Protein 6BHF (pdb70)

Structure (mmCIF, N/CA/C/O backbone):
data_6BHF
#
_entry.id   6BHF
#
_cell.length_a   90.951
_cell.length_b   90.951
_cell.length_c   67.048
_cell.angle_alpha   90.00
_cell.angle_beta   90.00
_cell.angle_gamma   120.00
#
_symmetry.space_group_name_H-M   'P 32 2 1'
#
loop_
_entity.id
_entity.type
_entity.pdbx_description
1 polymer 'Putative peptidyl-prolyl cis-trans isomerase HP_0175'
2 water water
#
loop_
_atom_site.group_PDB
_atom_site.id
_atom_site.type_symbol
_atom_site.label_atom_id
_atom_site.label_alt_id
_atom_site.label_comp_id
_atom_site.label_asym_id
_atom_site.label_entity_id
_atom_site.label_seq_id
_atom_site.pdbx_PDB_ins_code
_atom_site.Cartn_x
_atom_site.Cartn_y
_atom_site.Cartn_z
_atom_site.occupancy
_atom_site.B_iso_or_equiv
_atom_site.auth_seq_id
_atom_site.auth_comp_id
_atom_site.auth_asym_id
_atom_site.auth_atom_id
_atom_site.pdbx_PDB_model_num
ATOM 1 N N . GLY A 1 43 ? -26.110 79.010 37.316 1.00 82.27 43 GLY A N 1
ATOM 2 C CA . GLY A 1 43 ? -25.153 79.549 36.326 1.00 78.43 43 GLY A CA 1
ATOM 3 C C . GLY A 1 43 ? -25.826 80.580 35.444 1.00 78.44 43 GLY A C 1
ATOM 4 O O . GLY A 1 43 ? -25.577 80.586 34.222 1.00 81.59 43 GLY A O 1
ATOM 5 N N . VAL A 1 44 ? -26.715 81.416 36.017 1.00 74.67 44 VAL A N 1
ATOM 6 C CA . VAL A 1 44 ? -27.155 82.661 35.346 1.00 70.40 44 VAL A CA 1
ATOM 7 C C . VAL A 1 44 ? -26.036 83.635 35.647 1.00 65.57 44 VAL A C 1
ATOM 8 O O . VAL A 1 44 ? -25.811 84.027 36.805 1.00 60.04 44 VAL A O 1
ATOM 12 N N . LEU A 1 45 ? -25.307 83.968 34.595 1.00 62.92 45 LEU A N 1
ATOM 13 C CA . LEU A 1 45 ? -24.108 84.778 34.751 1.00 64.27 45 LEU A CA 1
ATOM 14 C C . LEU A 1 45 ? -24.450 86.279 34.795 1.00 62.46 45 LEU A C 1
ATOM 15 O O . LEU A 1 45 ? -23.791 87.013 35.509 1.00 61.58 45 LEU A O 1
ATOM 20 N N . ALA A 1 46 ? -25.507 86.662 34.053 1.00 60.00 46 ALA A N 1
ATOM 21 C CA . ALA A 1 46 ? -25.987 88.016 33.906 1.00 57.67 46 ALA A CA 1
ATOM 22 C C . ALA A 1 46 ? -27.361 87.985 33.258 1.00 55.39 46 ALA A C 1
ATOM 23 O O . ALA A 1 46 ? -27.776 86.962 32.747 1.00 58.21 46 ALA A O 1
ATOM 25 N N . THR A 1 47 ? -28.088 89.076 33.311 1.00 53.61 47 THR A N 1
ATOM 26 C CA . THR A 1 47 ? -29.259 89.239 32.489 1.00 55.94 47 THR A CA 1
ATOM 27 C C . THR A 1 47 ? -29.088 90.496 31.648 1.00 54.97 47 THR A C 1
ATOM 28 O O . THR A 1 47 ? -28.477 91.472 32.071 1.00 51.55 47 THR A O 1
ATOM 32 N N . VAL A 1 48 ? -29.689 90.483 30.479 1.00 55.85 48 VAL A N 1
ATOM 33 C CA . VAL A 1 48 ? -29.800 91.677 29.649 1.00 58.14 48 VAL A CA 1
ATOM 34 C C . VAL A 1 48 ? -31.288 91.919 29.474 1.00 59.54 48 VAL A C 1
ATOM 35 O O . VAL A 1 48 ? -31.943 91.066 28.937 1.00 61.18 48 VAL A O 1
ATOM 39 N N . ASP A 1 49 ? -31.843 93.034 29.961 1.00 60.95 49 ASP A N 1
ATOM 40 C CA . ASP A 1 49 ? -33.286 93.197 29.913 1.00 67.11 49 ASP A CA 1
ATOM 41 C C . ASP A 1 49 ? -34.043 91.930 30.400 1.00 69.44 49 ASP A C 1
ATOM 42 O O . ASP A 1 49 ? -34.997 91.480 29.790 1.00 74.15 49 ASP A O 1
ATOM 47 N N . GLY A 1 50 ? -33.564 91.333 31.479 1.00 70.44 50 GLY A N 1
ATOM 48 C CA . GLY A 1 50 ? -34.207 90.170 32.065 1.00 68.75 50 GLY A CA 1
ATOM 49 C C . GLY A 1 50 ? -33.746 88.869 31.469 1.00 67.89 50 GLY A C 1
ATOM 50 O O . GLY A 1 50 ? -33.813 87.834 32.121 1.00 69.54 50 GLY A O 1
ATOM 51 N N . ARG A 1 51 ? -33.242 88.906 30.255 1.00 65.10 51 ARG A N 1
ATOM 52 C CA . ARG A 1 51 ? -32.974 87.697 29.560 1.00 67.61 51 ARG A CA 1
ATOM 53 C C . ARG A 1 51 ? -31.663 87.145 30.019 1.00 67.27 51 ARG A C 1
ATOM 54 O O . ARG A 1 51 ? -30.667 87.844 29.957 1.00 64.07 51 ARG A O 1
ATOM 62 N N . PRO A 1 52 ? -31.649 85.873 30.458 1.00 69.34 52 PRO A N 1
ATOM 63 C CA . PRO A 1 52 ? -30.415 85.352 31.067 1.00 67.40 52 PRO A CA 1
ATOM 64 C C . PRO A 1 52 ? -29.341 85.158 30.095 1.00 67.00 52 PRO A C 1
ATOM 65 O O . PRO A 1 52 ? -29.607 84.739 28.995 1.00 75.10 52 PRO A O 1
ATOM 69 N N . ILE A 1 53 ? -28.135 85.476 30.508 1.00 64.86 53 ILE A N 1
ATOM 70 C CA . ILE A 1 53 ? -26.942 84.982 29.913 1.00 64.79 53 ILE A CA 1
ATOM 71 C C . ILE A 1 53 ? -26.495 83.849 30.805 1.00 67.24 53 ILE A C 1
ATOM 72 O O . ILE A 1 53 ? -26.393 83.981 32.051 1.00 70.44 53 ILE A O 1
ATOM 77 N N . THR A 1 54 ? -26.128 82.764 30.151 1.00 69.51 54 THR A N 1
ATOM 78 C CA . THR A 1 54 ? -25.790 81.534 30.812 1.00 69.87 54 THR A CA 1
ATOM 79 C C . THR A 1 54 ? -24.581 80.897 30.156 1.00 68.74 54 THR A C 1
ATOM 80 O O . THR A 1 54 ? -24.141 81.393 29.103 1.00 71.98 54 THR A O 1
ATOM 84 N N . LYS A 1 55 ? -23.994 79.865 30.758 1.00 70.42 55 LYS A N 1
ATOM 85 C CA . LYS A 1 55 ? -22.795 79.230 30.172 1.00 75.22 55 LYS A CA 1
ATOM 86 C C . LYS A 1 55 ? -23.121 78.608 28.784 1.00 77.09 55 LYS A C 1
ATOM 87 O O . LYS A 1 55 ? -22.275 78.574 27.904 1.00 82.58 55 LYS A O 1
ATOM 89 N N . SER A 1 56 ? -24.370 78.244 28.542 1.00 78.54 56 SER A N 1
ATOM 90 C CA . SER A 1 56 ? -24.801 77.811 27.217 1.00 80.35 56 SER A CA 1
ATOM 91 C C . SER A 1 56 ? -24.564 78.831 26.105 1.00 84.21 56 SER A C 1
ATOM 92 O O . SER A 1 56 ? -24.377 78.439 24.978 1.00 94.05 56 SER A O 1
ATOM 95 N N . ASP A 1 57 ? -24.515 80.123 26.417 1.00 88.14 57 ASP A N 1
ATOM 96 C CA . ASP A 1 57 ? -24.086 81.172 25.458 1.00 82.75 57 ASP A CA 1
ATOM 97 C C . ASP A 1 57 ? -22.619 81.034 24.903 1.00 81.17 57 ASP A C 1
ATOM 98 O O . ASP A 1 57 ? -22.231 81.847 24.044 1.00 75.70 57 ASP A O 1
ATOM 103 N 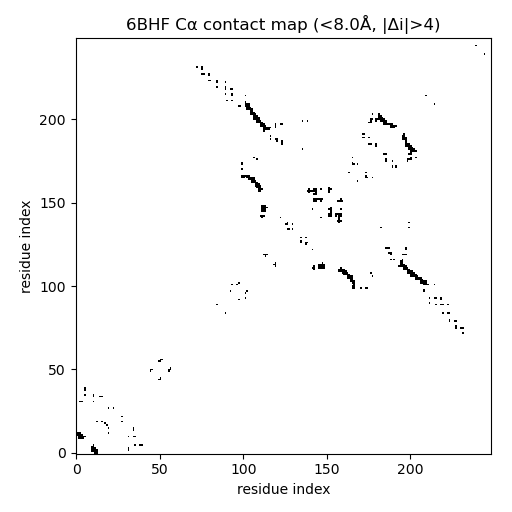N . PHE A 1 58 ? -21.812 80.060 25.363 1.00 78.97 58 PHE A N 1
ATOM 104 C CA . PHE A 1 58 ? -20.402 79.924 24.893 1.00 84.32 58 PHE A CA 1
ATOM 105 C C . PHE A 1 58 ? -20.149 78.728 23.931 1.00 84.11 58 PHE A C 1
ATOM 106 O O . PHE A 1 58 ? -21.051 77.913 23.823 1.00 82.29 58 PHE A O 1
ATOM 114 N N . ASP A 1 59 ? -18.947 78.647 23.280 1.00 88.87 59 ASP A N 1
ATOM 115 C CA . ASP A 1 59 ? -18.631 77.767 22.049 1.00 91.44 59 ASP A CA 1
ATOM 116 C C . ASP A 1 59 ? -17.205 77.151 21.838 1.00 90.81 59 ASP A C 1
ATOM 117 O O . ASP A 1 59 ? -16.277 77.884 21.487 1.00 81.35 59 ASP A O 1
ATOM 122 N N . MET A 1 60 ? -17.094 75.811 21.929 1.00 95.06 60 MET A N 1
ATOM 123 C CA . MET A 1 60 ? -15.783 75.069 21.855 1.00 101.26 60 MET A CA 1
ATOM 124 C C . MET A 1 60 ? -14.982 75.261 20.544 1.00 100.63 60 MET A C 1
ATOM 125 O O . MET A 1 60 ? -13.847 74.759 20.420 1.00 94.48 60 MET A O 1
ATOM 127 N N . ASP A 1 69 ? -13.884 75.192 28.271 1.00 85.22 69 ASP A N 1
ATOM 128 C CA . ASP A 1 69 ? -14.554 75.234 29.613 1.00 88.52 69 ASP A CA 1
ATOM 129 C C . ASP A 1 69 ? -14.564 76.577 30.407 1.00 90.42 69 ASP A C 1
ATOM 130 O O . ASP A 1 69 ? -13.566 76.995 31.021 1.00 88.04 69 ASP A O 1
ATOM 135 N N . PHE A 1 70 ? -15.745 77.178 30.475 1.00 88.13 70 PHE A N 1
ATOM 136 C CA . PHE A 1 70 ? -15.966 78.409 31.217 1.00 86.83 70 PHE A CA 1
ATOM 137 C C . PHE A 1 70 ? -15.455 78.428 32.655 1.00 87.13 70 PHE A C 1
ATOM 138 O O . PHE A 1 70 ? -14.883 79.432 33.077 1.00 88.68 70 PHE A O 1
ATOM 146 N N . ASP A 1 71 ? -15.680 77.351 33.411 1.00 91.60 71 ASP A N 1
ATOM 147 C CA . ASP A 1 71 ? -15.306 77.304 34.851 1.00 93.09 71 ASP A CA 1
ATOM 148 C C . ASP A 1 71 ? -13.828 77.166 35.129 1.00 90.68 71 ASP A C 1
ATOM 149 O O . ASP A 1 71 ? -13.374 77.596 36.169 1.00 90.22 71 ASP A O 1
ATOM 154 N N . LYS A 1 72 ? -13.105 76.556 34.203 1.00 92.41 72 LYS A N 1
ATOM 155 C CA . LYS A 1 72 ? -11.652 76.581 34.200 1.00 98.81 72 LYS A CA 1
ATOM 156 C C . LYS A 1 72 ? -11.037 77.970 33.838 1.00 101.62 72 LYS A C 1
ATOM 157 O O . LYS A 1 72 ? -9.849 78.198 34.107 1.00 99.51 72 LYS A O 1
ATOM 159 N N . LEU A 1 73 ? -11.819 78.882 33.235 1.00 102.47 73 LEU A N 1
ATOM 160 C CA . LEU A 1 73 ? -11.317 80.217 32.810 1.00 97.21 73 LEU A CA 1
ATOM 161 C C . LEU A 1 73 ? -10.974 81.054 34.043 1.00 90.97 73 LEU A C 1
ATOM 162 O O . LEU A 1 73 ? -11.646 80.928 35.059 1.00 92.41 73 LEU A O 1
ATOM 164 N N . LYS A 1 74 ? -9.899 81.852 33.949 1.00 88.58 74 LYS A N 1
ATOM 165 C CA . LYS A 1 74 ? -9.486 82.835 34.981 1.00 87.32 74 LYS A CA 1
ATOM 166 C C . LYS A 1 74 ? -10.632 83.810 35.273 1.00 86.24 74 LYS A C 1
ATOM 167 O O . LYS A 1 74 ? -11.323 84.237 34.342 1.00 84.27 74 LYS A O 1
ATOM 169 N N . GLU A 1 75 ? -10.862 84.128 36.551 1.00 89.99 75 GLU A N 1
ATOM 170 C CA . GLU A 1 75 ? -11.961 85.060 36.958 1.00 90.96 75 GLU A CA 1
ATOM 171 C C . GLU A 1 75 ? -12.094 86.306 36.047 1.00 93.27 75 GLU A C 1
ATOM 172 O O . GLU A 1 75 ? -13.214 86.666 35.669 1.00 96.11 75 GLU A O 1
ATOM 178 N N . LYS A 1 76 ? -10.972 86.916 35.655 1.00 84.08 76 LYS A N 1
ATOM 179 C CA . LYS A 1 76 ? -11.032 88.058 34.772 1.00 82.39 76 LYS A CA 1
ATOM 180 C C . LYS A 1 76 ? -11.341 87.665 33.314 1.00 77.24 76 LYS A C 1
ATOM 181 O O . LYS A 1 76 ? -12.041 88.375 32.650 1.00 73.38 76 LYS A O 1
ATOM 187 N N . GLU A 1 77 ? -10.842 86.531 32.836 1.00 79.53 77 GLU A N 1
ATOM 188 C CA . GLU A 1 77 ? -11.276 85.955 31.537 1.00 79.19 77 GLU A CA 1
ATOM 189 C C . GLU A 1 77 ? -12.796 85.765 31.515 1.00 75.45 77 GLU A C 1
ATOM 190 O O . GLU A 1 77 ? -13.462 86.045 30.506 1.00 70.85 77 GLU A O 1
ATOM 196 N N . LYS A 1 78 ? -13.352 85.327 32.637 1.00 70.99 78 LYS A N 1
ATOM 197 C CA . LYS A 1 78 ? -14.781 85.134 32.697 1.00 72.62 78 LYS A CA 1
ATOM 198 C C . LYS A 1 78 ? -15.504 86.435 32.481 1.00 67.94 78 LYS A C 1
ATOM 199 O O . LYS A 1 78 ? -16.499 86.445 31.782 1.00 64.55 78 LYS A O 1
ATOM 205 N N . GLU A 1 79 ? -14.983 87.510 33.081 1.00 64.78 79 GLU A N 1
ATOM 206 C CA . GLU A 1 79 ? -15.597 88.836 33.036 1.00 65.15 79 GLU A CA 1
ATOM 207 C C . GLU A 1 79 ? -15.705 89.333 31.616 1.00 66.17 79 GLU A C 1
ATOM 208 O O . GLU A 1 79 ? -16.759 89.807 31.201 1.00 67.54 79 GLU A O 1
ATOM 214 N N . THR A 1 80 ? -14.586 89.230 30.912 1.00 63.29 80 THR A N 1
ATOM 215 C CA . THR A 1 80 ? -14.455 89.508 29.505 1.00 64.75 80 THR A CA 1
ATOM 216 C C . THR A 1 80 ? -15.410 88.683 28.615 1.00 62.18 80 THR A C 1
ATOM 217 O O . THR A 1 80 ? -15.939 89.219 27.686 1.00 63.08 80 THR A O 1
ATOM 221 N N . LEU A 1 81 ? -15.631 87.400 28.906 1.00 59.62 81 LEU A N 1
ATOM 222 C CA . LEU A 1 81 ? -16.540 86.640 28.155 1.00 60.23 81 LEU A CA 1
ATOM 223 C C . LEU A 1 81 ? -17.990 86.998 28.392 1.00 58.64 81 LEU A C 1
ATOM 224 O O . LEU A 1 81 ? -18.809 86.989 27.456 1.00 58.39 81 LEU A O 1
ATOM 229 N N . ILE A 1 82 ? -18.334 87.244 29.642 1.00 56.49 82 ILE A N 1
ATOM 230 C CA . ILE A 1 82 ? -19.685 87.640 29.963 1.00 56.51 82 ILE A CA 1
ATOM 231 C C . ILE A 1 82 ? -19.992 88.950 29.191 1.00 54.38 82 ILE A C 1
ATOM 232 O O . ILE A 1 82 ? -21.071 89.098 28.627 1.00 54.75 82 ILE A O 1
ATOM 237 N N . ASP A 1 83 ? -19.040 89.866 29.131 1.00 54.13 83 ASP A N 1
ATOM 238 C CA . ASP A 1 83 ? -19.305 91.086 28.392 1.00 56.95 83 ASP A CA 1
ATOM 239 C C . ASP A 1 83 ? -19.477 90.835 26.889 1.00 57.53 83 ASP A C 1
ATOM 240 O O . ASP A 1 83 ? -20.396 91.349 26.296 1.00 58.48 83 ASP A O 1
ATOM 245 N N . GLN A 1 84 ? -18.644 89.985 26.305 1.00 58.56 84 GLN A N 1
ATOM 246 C CA . GLN A 1 84 ? -18.793 89.621 24.914 1.00 59.76 84 GLN A CA 1
ATOM 247 C C . GLN A 1 84 ? -20.187 89.098 24.690 1.00 58.40 84 GLN A C 1
ATOM 248 O O . GLN A 1 84 ? -20.863 89.458 23.703 1.00 54.25 84 GLN A O 1
ATOM 254 N N . ALA A 1 85 ? -20.653 88.276 25.609 1.00 55.07 85 ALA A N 1
ATOM 255 C CA . ALA A 1 85 ? -21.968 87.681 25.392 1.00 53.57 85 ALA A CA 1
ATOM 256 C C . ALA A 1 85 ? -23.047 88.734 25.643 1.00 53.86 85 ALA A C 1
ATOM 257 O O . ALA A 1 85 ? -24.098 88.681 25.057 1.00 54.32 85 ALA A O 1
ATOM 259 N N . ILE A 1 86 ? -22.789 89.679 26.545 1.00 51.51 86 ILE A N 1
ATOM 260 C CA . ILE A 1 86 ? -23.718 90.776 26.721 1.00 48.72 86 ILE A CA 1
ATOM 261 C C . ILE A 1 86 ? -23.862 91.641 25.404 1.00 47.89 86 ILE A C 1
ATOM 262 O O . ILE A 1 86 ? -24.960 91.909 24.919 1.00 45.25 86 ILE A O 1
ATOM 267 N N . ARG A 1 87 ? -22.727 91.973 24.844 1.00 47.39 87 ARG A N 1
ATOM 268 C CA . ARG A 1 87 ? -22.614 92.647 23.570 1.00 51.25 87 ARG A CA 1
ATOM 269 C C . ARG A 1 87 ? -23.259 91.925 22.413 1.00 50.25 87 ARG A C 1
ATOM 270 O O . ARG A 1 87 ? -23.993 92.559 21.669 1.00 52.52 87 ARG A O 1
ATOM 278 N N . THR A 1 88 ? -23.074 90.610 22.338 1.00 50.56 88 THR A N 1
ATOM 279 C CA . THR A 1 88 ? -23.803 89.773 21.439 1.00 51.39 88 THR A CA 1
ATOM 280 C C . THR A 1 88 ? -25.331 89.845 21.561 1.00 50.26 88 THR A C 1
ATOM 281 O O . THR A 1 88 ? -26.061 89.971 20.564 1.00 48.04 88 THR A O 1
ATOM 285 N N . ALA A 1 89 ? -25.793 89.762 22.777 1.00 48.47 89 ALA A N 1
ATOM 286 C CA . ALA A 1 89 ? -27.191 89.815 23.052 1.00 49.91 89 ALA A CA 1
ATOM 287 C C . ALA A 1 89 ? -27.754 91.203 22.680 1.00 50.74 89 ALA A C 1
ATOM 288 O O . ALA A 1 89 ? -28.841 91.290 22.144 1.00 53.42 89 ALA A O 1
ATOM 290 N N . LEU A 1 90 ? -26.999 92.280 22.940 1.00 50.41 90 LEU A N 1
ATOM 291 C CA . LEU A 1 90 ? -27.473 93.618 22.581 1.00 49.46 90 LEU A CA 1
ATOM 292 C C . LEU A 1 90 ? -27.579 93.766 21.064 1.00 49.63 90 LEU A C 1
ATOM 293 O O . LEU A 1 90 ? -28.575 94.311 20.569 1.00 48.08 90 LEU A O 1
ATOM 298 N N . VAL A 1 91 ? -26.607 93.220 20.368 1.00 47.18 91 VAL A N 1
ATOM 299 C CA . VAL A 1 91 ? -26.629 93.189 18.898 1.00 49.82 91 VAL A CA 1
ATOM 300 C C . VAL A 1 91 ? -27.799 92.354 18.390 1.00 52.76 91 VAL A C 1
ATOM 301 O O . VAL A 1 91 ? -28.480 92.733 17.470 1.00 51.10 91 VAL A O 1
ATOM 305 N N . GLU A 1 92 ? -28.071 91.242 19.049 1.00 55.57 92 GLU A N 1
ATOM 306 C CA . GLU A 1 92 ? -29.104 90.386 18.569 1.00 55.41 92 GLU A CA 1
ATOM 307 C C . GLU A 1 92 ? -30.465 91.076 18.701 1.00 55.97 92 GLU A C 1
ATOM 308 O O . GLU A 1 92 ? -31.278 91.057 17.762 1.00 53.80 92 GLU A O 1
ATOM 314 N N . ASN A 1 93 ? -30.704 91.644 19.869 1.00 53.54 93 ASN A N 1
ATOM 315 C CA . ASN A 1 93 ? -31.900 92.363 20.125 1.00 52.51 93 ASN A CA 1
ATOM 316 C C . ASN A 1 93 ? -32.141 93.452 19.097 1.00 50.95 93 ASN A C 1
ATOM 317 O O . ASN A 1 93 ? -33.262 93.655 18.590 1.00 49.89 93 ASN A O 1
ATOM 322 N N . GLU A 1 94 ? -31.085 94.172 18.790 1.00 50.51 94 GLU A N 1
ATOM 323 C CA . GLU A 1 94 ? -31.169 95.234 17.814 1.00 50.97 94 GLU A CA 1
ATOM 324 C C . GLU A 1 94 ? -31.477 94.727 16.392 1.00 52.38 94 GLU A C 1
ATOM 325 O O . GLU A 1 94 ? -32.346 95.289 15.716 1.00 51.40 94 GLU A O 1
ATOM 331 N N . ALA A 1 95 ? -30.806 93.649 16.008 1.00 50.80 95 ALA A N 1
ATOM 332 C CA . ALA A 1 95 ? -30.996 92.998 14.724 1.00 53.44 95 ALA A CA 1
ATOM 333 C C . ALA A 1 95 ? -32.402 92.500 14.548 1.00 55.18 95 ALA A C 1
ATOM 334 O O . ALA A 1 95 ? -32.971 92.632 13.473 1.00 56.91 95 ALA A O 1
ATOM 336 N N . LYS A 1 96 ? -32.946 91.911 15.589 1.00 54.75 96 LYS A N 1
ATOM 337 C CA . LYS A 1 96 ? -34.334 91.508 15.601 1.00 57.06 96 LYS A CA 1
ATOM 338 C C . LYS A 1 96 ? -35.286 92.702 15.561 1.00 58.49 96 LYS A C 1
ATOM 339 O O . LYS A 1 96 ? -36.324 92.651 14.920 1.00 59.71 96 LYS A O 1
ATOM 345 N N . THR A 1 97 ? -34.987 93.772 16.283 1.00 59.46 97 THR A N 1
ATOM 346 C CA . THR A 1 97 ? -35.896 94.912 16.241 1.00 59.09 97 THR A CA 1
ATOM 347 C C . THR A 1 97 ? -35.915 95.438 14.824 1.00 57.94 97 THR A C 1
ATOM 348 O O . THR A 1 97 ? -36.938 95.830 14.314 1.00 58.46 97 THR A O 1
ATOM 352 N N . GLU A 1 98 ? -34.756 95.467 14.209 1.00 56.73 98 GLU A N 1
ATOM 353 C CA . GLU A 1 98 ? -34.679 95.945 12.869 1.00 57.96 98 GLU A CA 1
ATOM 354 C C . GLU A 1 98 ? -35.120 94.941 11.812 1.00 57.70 98 GLU A C 1
ATOM 355 O O . GLU A 1 98 ? -35.240 95.304 10.638 1.00 55.82 98 GLU A O 1
ATOM 361 N N . LYS A 1 99 ? -35.584 93.776 12.272 1.00 57.37 99 LYS A N 1
ATOM 362 C CA . LYS A 1 99 ? -35.968 92.647 11.422 1.00 58.98 99 LYS A CA 1
ATOM 363 C C . LYS A 1 99 ? -34.958 92.339 10.347 1.00 57.09 99 LYS A C 1
ATOM 364 O O . LYS A 1 99 ? -35.271 92.083 9.196 1.00 59.65 99 LYS A O 1
ATOM 370 N N . LEU A 1 100 ? -33.717 92.340 10.778 1.00 58.56 100 LEU A N 1
ATOM 371 C CA . LEU A 1 100 ? -32.672 91.964 9.937 1.00 63.09 100 LEU A CA 1
ATOM 372 C C . LEU A 1 100 ? -32.910 90.533 9.556 1.00 62.54 100 LEU A C 1
ATOM 373 O O . LEU A 1 100 ? -32.596 90.182 8.450 1.00 61.06 100 LEU A O 1
ATOM 378 N N . ASP A 1 101 ? -33.516 89.746 10.445 1.00 65.69 101 ASP A N 1
ATOM 379 C CA . ASP A 1 101 ? -33.762 88.299 10.175 1.00 68.56 101 ASP A CA 1
ATOM 380 C C . ASP A 1 101 ? -34.834 88.025 9.148 1.00 69.56 101 ASP A C 1
ATOM 381 O O . ASP A 1 101 ? -34.734 87.047 8.446 1.00 71.60 101 ASP A O 1
ATOM 386 N N . SER A 1 102 ? -35.830 88.891 9.018 1.00 72.94 102 SER A N 1
ATOM 387 C CA . SER A 1 102 ? -36.842 88.748 7.940 1.00 68.47 102 SER A CA 1
ATOM 388 C C . SER A 1 102 ? -36.370 89.211 6.589 1.00 66.79 102 SER A C 1
ATOM 389 O O . SER A 1 102 ? -37.100 89.053 5.665 1.00 69.38 102 SER A O 1
ATOM 392 N N . THR A 1 103 ? -35.179 89.780 6.439 1.00 65.03 103 THR A N 1
ATOM 393 C CA . THR A 1 103 ? -34.800 90.278 5.133 1.00 67.64 103 THR A CA 1
ATOM 394 C C . THR A 1 103 ? -34.292 89.165 4.225 1.00 76.20 103 THR A C 1
ATOM 395 O O . THR A 1 103 ? -33.910 88.087 4.698 1.00 74.50 103 THR A O 1
ATOM 399 N N . PRO A 1 104 ? -34.284 89.437 2.909 1.00 84.24 104 PRO A N 1
ATOM 400 C CA . PRO A 1 104 ? -34.098 88.324 1.974 1.00 81.59 104 PRO A CA 1
ATOM 401 C C . PRO A 1 104 ? -32.629 87.895 1.931 1.00 73.38 104 PRO A C 1
ATOM 402 O O . PRO A 1 104 ? -32.334 86.689 1.942 1.00 64.78 104 PRO A O 1
ATOM 406 N N . GLU A 1 105 ? -31.756 88.895 1.864 1.00 67.58 105 GLU A N 1
ATOM 407 C CA . GLU A 1 105 ? -30.330 88.781 2.140 1.00 75.77 105 GLU A CA 1
ATOM 408 C C . GLU A 1 105 ? -30.057 87.783 3.263 1.00 72.23 105 GLU A C 1
ATOM 409 O O . GLU A 1 105 ? -29.455 86.737 3.040 1.00 72.03 105 GLU A O 1
ATOM 415 N N . PHE A 1 106 ? -30.555 88.092 4.453 1.00 67.17 106 PHE A N 1
ATOM 416 C CA . PHE A 1 106 ? -30.338 87.206 5.583 1.00 67.65 106 PHE A CA 1
ATOM 417 C C . PHE A 1 106 ? -30.970 85.815 5.439 1.00 65.38 106 PHE A C 1
ATOM 418 O O . PHE A 1 106 ? -30.328 84.833 5.742 1.00 65.46 106 PHE A O 1
ATOM 426 N N . LYS A 1 107 ? -32.215 85.763 5.018 1.00 65.72 107 LYS A N 1
ATOM 427 C CA . LYS A 1 107 ? -32.915 84.506 4.878 1.00 69.93 107 LYS A CA 1
ATOM 428 C C . LYS A 1 107 ? -32.208 83.581 3.932 1.00 64.64 107 LYS A C 1
ATOM 429 O O . LYS A 1 107 ? -32.108 82.411 4.179 1.00 64.98 107 LYS A O 1
ATOM 435 N N . ALA A 1 108 ? -31.720 84.123 2.837 1.00 64.12 108 ALA A N 1
ATOM 436 C CA . ALA A 1 108 ? -31.022 83.323 1.865 1.00 70.27 108 ALA A CA 1
ATOM 437 C C . ALA A 1 108 ? -29.818 82.782 2.548 1.00 73.05 108 ALA A C 1
ATOM 438 O O . ALA A 1 108 ? -29.592 81.603 2.602 1.00 68.27 108 ALA A O 1
ATOM 440 N N . MET A 1 109 ? -29.065 83.671 3.157 1.00 75.72 109 MET A N 1
ATOM 441 C CA . MET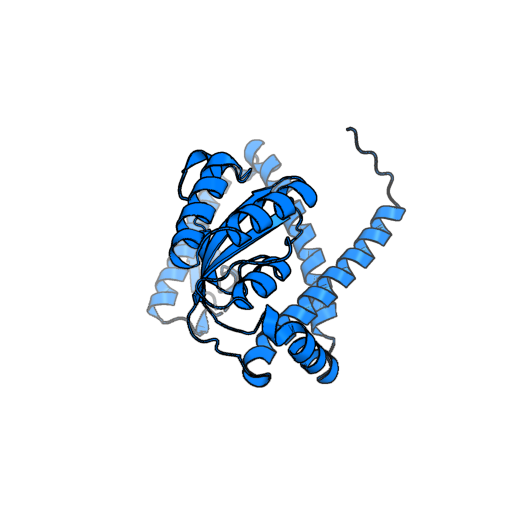 A 1 109 ? -27.881 83.272 3.858 1.00 76.49 109 MET A CA 1
ATOM 442 C C . MET A 1 109 ? -28.147 82.303 4.993 1.00 64.84 109 MET A C 1
ATOM 443 O O . MET A 1 109 ? -27.399 81.393 5.210 1.00 62.39 109 MET A O 1
ATOM 448 N N . MET A 1 110 ? -29.240 82.470 5.699 1.00 57.50 110 MET A N 1
ATOM 449 C CA . MET A 1 110 ? -29.585 81.569 6.746 1.00 62.20 110 MET A CA 1
ATOM 450 C C . MET A 1 110 ? -29.870 80.162 6.237 1.00 67.03 110 MET A C 1
ATOM 451 O O . MET A 1 110 ? -29.634 79.218 6.938 1.00 65.47 110 MET A O 1
ATOM 456 N N . GLU A 1 111 ? -30.411 80.010 5.039 1.00 68.42 111 GLU A N 1
ATOM 457 C CA . GLU A 1 111 ? -30.665 78.694 4.514 1.00 70.25 111 GLU A CA 1
ATOM 458 C C . GLU A 1 111 ? -29.386 77.919 4.298 1.00 63.15 111 GLU A C 1
ATOM 459 O O . GLU A 1 111 ? -29.332 76.760 4.591 1.00 61.46 111 GLU A O 1
ATOM 465 N N . ALA A 1 112 ? -28.370 78.568 3.767 1.00 57.33 112 ALA A N 1
ATOM 466 C CA . ALA A 1 112 ? -27.064 77.953 3.580 1.00 58.77 112 ALA A CA 1
ATOM 467 C C . ALA A 1 112 ? -26.464 77.478 4.888 1.00 56.46 112 ALA A C 1
ATOM 468 O O . ALA A 1 112 ? -25.971 76.389 5.018 1.00 59.33 112 ALA A O 1
ATOM 470 N N . VAL A 1 113 ? -26.537 78.366 5.854 1.00 58.14 113 VAL A N 1
ATOM 471 C CA . VAL A 1 113 ? -26.025 78.161 7.189 1.00 56.52 113 VAL A CA 1
ATOM 472 C C . VAL A 1 113 ? -26.733 76.958 7.852 1.00 54.26 113 VAL A C 1
ATOM 473 O O . VAL A 1 113 ? -26.085 76.087 8.433 1.00 55.89 113 VAL A O 1
ATOM 477 N N . LYS A 1 114 ? -28.048 76.927 7.748 1.00 51.06 114 LYS A N 1
ATOM 478 C CA . LYS A 1 114 ? -28.847 75.847 8.300 1.00 55.83 114 LYS A CA 1
ATOM 479 C C . LYS A 1 114 ? -28.551 74.498 7.630 1.00 53.10 114 LYS A C 1
ATOM 480 O O . LYS A 1 114 ? -28.387 73.485 8.311 1.00 50.82 114 LYS A O 1
ATOM 486 N N . LYS A 1 115 ? -28.485 74.496 6.309 1.00 53.83 115 LYS A N 1
ATOM 487 C CA . LYS A 1 115 ? -28.054 73.315 5.603 1.00 52.76 115 LYS A CA 1
ATOM 488 C C . LYS A 1 115 ? -26.676 72.829 6.036 1.00 55.61 115 LYS A C 1
ATOM 489 O O . LYS A 1 115 ? -26.471 71.594 6.258 1.00 52.12 115 LYS A O 1
ATOM 495 N N . GLN A 1 116 ? -25.713 73.770 6.148 1.00 53.28 116 GLN A N 1
ATOM 496 C CA . GLN A 1 116 ? -24.368 73.399 6.544 1.00 56.08 116 GLN A CA 1
ATOM 497 C C . GLN A 1 116 ? -24.419 72.831 7.944 1.00 57.12 116 GLN A C 1
ATOM 498 O O . GLN A 1 116 ? -23.709 71.849 8.282 1.00 55.79 116 GLN A O 1
ATOM 504 N N . ALA A 1 117 ? -25.236 73.461 8.781 1.00 52.45 117 ALA A N 1
ATOM 505 C CA . ALA A 1 117 ? -25.312 73.053 10.149 1.00 53.44 117 ALA A CA 1
ATOM 506 C C . ALA A 1 117 ? -25.883 71.668 10.302 1.00 51.33 117 ALA A C 1
ATOM 507 O O . ALA A 1 117 ? -25.468 70.885 11.142 1.00 49.74 117 ALA A O 1
ATOM 509 N N . LEU A 1 118 ? -26.895 71.415 9.514 1.00 51.47 118 LEU A N 1
ATOM 510 C CA . LEU A 1 118 ? -27.626 70.156 9.545 1.00 52.57 118 LEU A CA 1
ATOM 511 C C . LEU A 1 118 ? -26.700 69.064 9.015 1.00 50.94 118 LEU A C 1
ATOM 512 O O . LEU A 1 118 ? -26.565 67.976 9.576 1.00 49.25 118 LEU A O 1
ATOM 517 N N . VAL A 1 119 ? -25.944 69.420 8.006 1.00 49.21 119 VAL A N 1
ATOM 518 C CA . VAL A 1 119 ? -24.961 68.491 7.494 1.00 51.90 119 VAL A CA 1
ATOM 519 C C . VAL A 1 119 ? -23.850 68.156 8.464 1.00 55.02 119 VAL A C 1
ATOM 520 O O . VAL A 1 119 ? -23.421 66.993 8.569 1.00 57.79 119 VAL A O 1
ATOM 524 N N . GLU A 1 120 ? -23.310 69.158 9.117 1.00 58.44 120 GLU A N 1
ATOM 525 C CA . GLU A 1 120 ? -22.231 68.910 10.092 1.00 59.61 120 GLU A CA 1
ATOM 526 C C . GLU A 1 120 ? -22.751 68.187 11.274 1.00 54.13 120 GLU A C 1
ATOM 527 O O . GLU A 1 120 ? -22.087 67.373 11.812 1.00 57.76 120 GLU A O 1
ATOM 533 N N . PHE A 1 121 ? -23.992 68.438 11.598 1.00 56.05 121 PHE A N 1
ATOM 534 C CA . PHE A 1 121 ? -24.640 67.772 12.686 1.00 57.18 121 PHE A CA 1
ATOM 535 C C . PHE A 1 121 ? -24.664 66.289 12.400 1.00 55.73 121 PHE A C 1
ATOM 536 O O . PHE A 1 121 ? -24.234 65.478 13.225 1.00 53.05 121 PHE A O 1
ATOM 544 N N . TRP A 1 122 ? -25.112 65.968 11.197 1.00 54.22 122 TRP A N 1
ATOM 545 C CA . TRP A 1 122 ? -25.201 64.560 10.756 1.00 54.00 122 TRP A CA 1
ATOM 546 C C . TRP A 1 122 ? -23.834 63.942 10.747 1.00 50.92 122 TRP A C 1
ATOM 547 O O . TRP A 1 122 ? -23.703 62.828 11.157 1.00 49.13 122 TRP A O 1
ATOM 558 N N . ALA A 1 123 ? -22.806 64.693 10.347 1.00 50.13 123 ALA A N 1
ATOM 559 C CA . ALA A 1 123 ? -21.460 64.163 10.302 1.00 50.47 123 ALA A CA 1
ATOM 560 C C . ALA A 1 123 ? -20.880 63.962 11.722 1.00 55.49 123 ALA A C 1
ATOM 561 O O . ALA A 1 123 ? -20.179 62.977 11.991 1.00 55.01 123 ALA A O 1
ATOM 563 N N . LYS A 1 124 ? -21.151 64.902 12.602 1.00 54.18 124 LYS A N 1
ATOM 564 C CA . LYS A 1 124 ? -20.760 64.735 13.956 1.00 61.46 124 LYS A CA 1
ATOM 565 C C . LYS A 1 124 ? -21.266 63.388 14.500 1.00 61.42 124 LYS A C 1
ATOM 566 O O . LYS A 1 124 ? -20.478 62.607 15.113 1.00 59.71 124 LYS A O 1
ATOM 572 N N . LYS A 1 125 ? -22.541 63.098 14.219 1.00 56.24 125 LYS A N 1
ATOM 573 C CA . LYS A 1 125 ? -23.099 61.854 14.633 1.00 58.07 125 LYS A CA 1
ATOM 574 C C . LYS A 1 125 ? -22.376 60.666 14.071 1.00 57.91 125 LYS A C 1
ATOM 575 O O . LYS A 1 125 ? -22.258 59.656 14.746 1.00 60.04 125 LYS A O 1
ATOM 581 N N . GLN A 1 126 ? -21.867 60.769 12.840 1.00 56.21 126 GLN A N 1
ATOM 582 C CA . GLN A 1 126 ? -21.125 59.657 12.261 1.00 51.93 126 GLN A CA 1
ATOM 583 C C . GLN A 1 126 ? -19.895 59.468 13.073 1.00 50.26 126 GLN A C 1
ATOM 584 O O . GLN A 1 126 ? -19.555 58.336 13.407 1.00 50.20 126 GLN A O 1
ATOM 590 N N . ALA A 1 127 ? -19.266 60.594 13.439 1.00 51.99 127 ALA A N 1
ATOM 591 C CA . ALA A 1 127 ? -17.966 60.611 14.105 1.00 54.67 127 ALA A CA 1
ATOM 592 C C . ALA A 1 127 ? -18.122 59.975 15.494 1.00 56.22 127 ALA A C 1
ATOM 593 O O . ALA A 1 127 ? -17.229 59.277 16.000 1.00 55.44 127 ALA A O 1
ATOM 595 N N . GLU A 1 128 ? -19.276 60.184 16.087 1.00 57.51 128 GLU A N 1
ATOM 596 C CA . GLU A 1 128 ? -19.515 59.613 17.377 1.00 56.04 128 GLU A CA 1
ATOM 597 C C . GLU A 1 128 ? -19.666 58.119 17.378 1.00 59.13 128 GLU A C 1
ATOM 598 O O . GLU A 1 128 ? -19.306 57.486 18.370 1.00 61.91 128 GLU A O 1
ATOM 604 N N . GLU A 1 129 ? -20.150 57.518 16.294 1.00 54.68 129 GLU A N 1
ATOM 605 C CA . GLU A 1 129 ? -20.128 56.057 16.238 1.00 56.22 129 GLU A CA 1
ATOM 606 C C . GLU A 1 129 ? -18.718 55.507 16.156 1.00 56.24 129 GLU A C 1
ATOM 607 O O . GLU A 1 129 ? -18.415 54.432 16.632 1.00 57.67 129 GLU A O 1
ATOM 613 N N . VAL A 1 130 ? -17.864 56.245 15.487 1.00 59.19 130 VAL A N 1
ATOM 614 C CA . VAL A 1 130 ? -16.446 55.926 15.399 1.00 58.16 130 VAL A CA 1
ATOM 615 C C . VAL A 1 130 ? -15.772 55.984 16.775 1.00 59.14 130 VAL A C 1
ATOM 616 O O . VAL A 1 130 ? -15.075 55.075 17.125 1.00 63.48 130 VAL A O 1
ATOM 620 N N . LYS A 1 131 ? -16.019 57.023 17.557 1.00 59.67 131 LYS A N 1
ATOM 621 C CA . LYS A 1 131 ? -15.397 57.226 18.891 1.00 62.73 131 LYS A CA 1
ATOM 622 C C . LYS A 1 131 ? -15.667 56.102 19.870 1.00 61.59 131 LYS A C 1
ATOM 623 O O . LYS A 1 131 ? -14.804 55.829 20.704 1.00 60.52 131 LYS A O 1
ATOM 629 N N . LYS A 1 132 ? -16.845 55.468 19.790 1.00 58.18 132 LYS A N 1
ATOM 630 C CA . LYS A 1 132 ? -17.140 54.317 20.607 1.00 56.84 132 LYS A CA 1
ATOM 631 C C . LYS A 1 132 ? -16.366 53.097 20.323 1.00 55.72 132 LYS A C 1
ATOM 632 O O . LYS A 1 132 ? -16.329 52.242 21.169 1.00 52.72 132 LYS A O 1
ATOM 638 N N . VAL A 1 133 ? -15.741 53.006 19.164 1.00 57.63 133 VAL A N 1
ATOM 639 C CA . VAL A 1 133 ? -14.901 51.859 18.791 1.00 63.04 133 VAL A CA 1
ATOM 640 C C . VAL A 1 133 ? -13.452 51.996 19.300 1.00 62.94 133 VAL A C 1
ATOM 641 O O . VAL A 1 133 ? -12.768 53.018 19.055 1.00 67.07 133 VAL A O 1
ATOM 645 N N . GLN A 1 134 ? -12.980 50.968 19.995 1.00 62.19 134 GLN A N 1
ATOM 646 C CA . GLN A 1 134 ? -11.613 50.956 20.499 1.00 65.22 134 GLN A CA 1
ATOM 647 C C . GLN A 1 134 ? -10.701 50.711 19.293 1.00 65.58 134 GLN A C 1
ATOM 648 O O . GLN A 1 134 ? -10.974 49.807 18.507 1.00 67.36 134 GLN A O 1
ATOM 654 N N . ILE A 1 135 ? -9.640 51.502 19.138 1.00 63.22 135 ILE A N 1
ATOM 655 C CA . ILE A 1 135 ? -8.692 51.218 18.095 1.00 62.96 135 ILE A CA 1
ATOM 656 C C . ILE A 1 135 ? -7.671 50.246 18.682 1.00 61.58 135 ILE A C 1
ATOM 657 O O . ILE A 1 135 ? -7.020 50.575 19.640 1.00 65.93 135 ILE A O 1
ATOM 662 N N . PRO A 1 136 ? -7.553 49.044 18.132 1.00 63.47 136 PRO A N 1
ATOM 663 C CA . PRO A 1 136 ? -6.648 48.070 18.697 1.00 66.56 136 PRO A CA 1
ATOM 664 C C . PRO A 1 136 ? -5.186 48.500 18.619 1.00 70.93 136 PRO A C 1
ATOM 665 O O . PRO A 1 136 ? -4.717 48.988 17.571 1.00 66.73 136 PRO A O 1
ATOM 669 N N . GLU A 1 137 ? -4.500 48.308 19.743 1.00 73.54 137 GLU A N 1
ATOM 670 C CA . GLU A 1 137 ? -3.054 48.508 19.870 1.00 76.96 137 GLU A CA 1
ATOM 671 C C . GLU A 1 137 ? -2.278 48.104 18.651 1.00 74.37 137 GLU A C 1
ATOM 672 O O . GLU A 1 137 ? -1.407 48.814 18.222 1.00 71.75 137 GLU A O 1
ATOM 678 N N . LYS A 1 138 ? -2.640 46.942 18.128 1.00 73.64 138 LYS A N 1
ATOM 679 C CA . LYS A 1 138 ? -2.099 46.395 16.893 1.00 77.62 138 LYS A CA 1
ATOM 680 C C . LYS A 1 138 ? -2.278 47.269 15.627 1.00 70.55 138 LYS A C 1
ATOM 681 O O . LYS A 1 138 ? -1.320 47.445 14.879 1.00 71.82 138 LYS A O 1
ATOM 687 N N . GLU A 1 139 ? -3.495 47.745 15.359 1.00 63.92 139 GLU A N 1
ATOM 688 C CA . GLU A 1 139 ? -3.679 48.680 14.327 1.00 65.76 139 GLU A CA 1
ATOM 689 C C . GLU A 1 139 ? -2.746 49.892 14.518 1.00 62.63 139 GLU A C 1
ATOM 690 O O . GLU A 1 139 ? -2.263 50.436 13.539 1.00 59.35 139 GLU A O 1
ATOM 696 N N . MET A 1 140 ? -2.526 50.318 15.761 1.00 58.64 140 MET A N 1
ATOM 697 C CA . MET A 1 140 ? -1.731 51.520 16.007 1.00 63.36 140 MET A CA 1
ATOM 698 C C . MET A 1 140 ? -0.191 51.324 15.766 1.00 63.36 140 MET A C 1
ATOM 699 O O . MET A 1 140 ? 0.439 52.165 15.138 1.00 57.95 140 MET A O 1
ATOM 704 N N . GLN A 1 141 ? 0.373 50.210 16.193 1.00 68.31 141 GLN A N 1
ATOM 705 C CA . GLN A 1 141 ? 1.797 49.917 15.953 1.00 73.03 141 GLN A CA 1
ATOM 706 C C . GLN A 1 141 ? 1.975 49.662 14.509 1.00 68.22 141 GLN A C 1
ATOM 707 O O . GLN A 1 141 ? 3.013 50.004 13.958 1.00 67.77 141 GLN A O 1
ATOM 713 N N . ASP A 1 142 ? 0.988 49.038 13.867 1.00 64.86 142 ASP A N 1
ATOM 714 C CA . ASP A 1 142 ? 1.190 48.726 12.463 1.00 67.44 142 ASP A CA 1
ATOM 715 C C . ASP A 1 142 ? 1.337 50.034 11.745 1.00 64.32 142 ASP A C 1
ATOM 716 O O . ASP A 1 142 ? 2.289 50.200 11.016 1.00 64.80 142 ASP A O 1
ATOM 721 N N . PHE A 1 143 ? 0.421 50.959 12.021 1.00 59.60 143 PHE A N 1
ATOM 722 C CA . PHE A 1 143 ? 0.413 52.275 11.406 1.00 57.46 143 PHE A CA 1
ATOM 723 C C . PHE A 1 143 ? 1.697 53.026 11.684 1.00 57.17 143 PHE A C 1
ATOM 724 O O . PHE A 1 143 ? 2.266 53.628 10.792 1.00 56.83 143 PHE A O 1
ATOM 732 N N . TYR A 1 144 ? 2.159 52.960 12.926 1.00 59.69 144 TYR A N 1
ATOM 733 C CA . TYR A 1 144 ? 3.396 53.629 13.341 1.00 64.21 144 TYR A CA 1
ATOM 734 C C . TYR A 1 144 ? 4.575 53.133 12.504 1.00 66.07 144 TYR A C 1
ATOM 735 O O . TYR A 1 144 ? 5.242 53.921 11.872 1.00 63.84 144 TYR A O 1
ATOM 744 N N . ASN A 1 145 ? 4.750 51.825 12.462 1.00 67.02 145 ASN A N 1
ATOM 745 C CA . ASN A 1 145 ? 5.792 51.194 11.643 1.00 74.20 145 ASN A CA 1
ATOM 746 C C . ASN A 1 145 ? 5.733 51.482 10.175 1.00 76.31 145 ASN A C 1
ATOM 747 O O . ASN A 1 145 ? 6.751 51.856 9.583 1.00 83.87 145 ASN A O 1
ATOM 752 N N . ALA A 1 146 ? 4.569 51.253 9.576 1.00 69.05 146 ALA A N 1
ATOM 753 C CA . ALA A 1 146 ? 4.389 51.619 8.183 1.00 64.29 146 ALA A CA 1
ATOM 754 C C . ALA A 1 146 ? 4.631 53.086 7.912 1.00 61.54 146 ALA A C 1
ATOM 755 O O . ALA A 1 146 ? 5.048 53.396 6.862 1.00 63.32 146 ALA A O 1
ATOM 757 N N . ASN A 1 147 ? 4.337 54.003 8.810 1.00 60.44 147 ASN A N 1
ATOM 758 C CA . ASN A 1 147 ? 4.271 55.436 8.413 1.00 56.46 147 ASN A CA 1
ATOM 759 C C . ASN A 1 147 ? 5.222 56.359 9.083 1.00 59.14 147 ASN A C 1
ATOM 760 O O . ASN A 1 147 ? 5.198 57.592 8.857 1.00 60.35 147 ASN A O 1
ATOM 765 N N . LYS A 1 148 ? 6.059 55.728 9.897 1.00 62.33 148 LYS A N 1
ATOM 766 C CA . LYS A 1 148 ? 7.100 56.309 10.731 1.00 67.50 148 LYS A CA 1
ATOM 767 C C . LYS A 1 148 ? 7.941 57.349 10.009 1.00 64.52 148 LYS A C 1
ATOM 768 O O . LYS A 1 148 ? 8.003 58.496 10.430 1.00 65.30 148 LYS A O 1
ATOM 774 N N . ASP A 1 149 ? 8.573 56.908 8.909 1.00 66.11 149 ASP A N 1
ATOM 775 C CA . ASP A 1 149 ? 9.587 57.674 8.198 1.00 62.55 149 ASP A CA 1
ATOM 776 C C . ASP A 1 149 ? 8.926 58.806 7.479 1.00 62.60 149 ASP A C 1
ATOM 777 O O . ASP A 1 149 ? 9.482 59.918 7.366 1.00 58.23 149 ASP A O 1
ATOM 782 N N . GLN A 1 150 ? 7.678 58.560 7.098 1.00 62.72 150 GLN A N 1
ATOM 783 C CA . GLN A 1 150 ? 6.907 59.503 6.316 1.00 66.34 150 GLN A CA 1
ATOM 784 C C . GLN A 1 150 ? 6.275 60.575 7.226 1.00 58.20 150 GLN A C 1
ATOM 785 O O . GLN A 1 150 ? 6.212 61.716 6.873 1.00 60.47 150 GLN A O 1
ATOM 791 N N . LEU A 1 151 ? 5.762 60.205 8.378 1.00 60.32 151 LEU A N 1
ATOM 792 C CA . LEU A 1 151 ? 4.961 61.161 9.176 1.00 60.13 151 LEU A CA 1
ATOM 793 C C . LEU A 1 151 ? 5.533 61.459 10.543 1.00 57.48 151 LEU A C 1
ATOM 794 O O . LEU A 1 151 ? 5.099 62.381 11.174 1.00 56.12 151 LEU A O 1
ATOM 799 N N . PHE A 1 152 ? 6.461 60.648 11.024 1.00 56.74 152 PHE A N 1
ATOM 800 C CA . PHE A 1 152 ? 6.862 60.754 12.420 1.00 61.23 152 PHE A CA 1
ATOM 801 C C . PHE A 1 152 ? 8.337 61.080 12.560 1.00 60.63 152 PHE A C 1
ATOM 802 O O . PHE A 1 152 ? 8.941 60.772 13.583 1.00 62.57 152 PHE A O 1
ATOM 810 N N . VAL A 1 153 ? 8.875 61.774 11.555 1.00 57.50 153 VAL A N 1
ATOM 811 C CA . VAL A 1 153 ? 10.316 62.198 11.517 1.00 56.07 153 VAL A CA 1
ATOM 812 C C . VAL A 1 153 ? 10.333 63.691 11.306 1.00 54.29 153 VAL A C 1
ATOM 813 O O . VAL A 1 153 ? 9.834 64.174 10.314 1.00 50.72 153 VAL A O 1
ATOM 817 N N . LYS A 1 154 ? 10.843 64.417 12.298 1.00 53.58 154 LYS A N 1
ATOM 818 C CA . LYS A 1 154 ? 11.057 65.811 12.157 1.00 55.23 154 LYS A CA 1
ATOM 819 C C . LYS A 1 154 ? 12.429 66.031 11.512 1.00 58.32 154 LYS A C 1
ATOM 820 O O . LYS A 1 154 ? 13.440 65.565 12.010 1.00 60.77 154 LYS A O 1
ATOM 826 N N . GLN A 1 155 ? 12.466 66.712 10.373 1.00 58.44 155 GLN A N 1
ATOM 827 C CA . GLN A 1 155 ? 13.717 66.843 9.616 1.00 53.40 155 GLN A CA 1
ATOM 828 C C . GLN A 1 155 ? 13.459 67.893 8.566 1.00 53.87 155 GLN A C 1
ATOM 829 O O . GLN A 1 155 ? 12.374 67.936 7.950 1.00 49.16 155 GLN A O 1
ATOM 835 N N . GLU A 1 156 ? 14.433 68.757 8.380 1.00 50.08 156 GLU A N 1
ATOM 836 C CA . GLU A 1 156 ? 14.285 69.873 7.502 1.00 51.27 156 GLU A CA 1
ATOM 837 C C . GLU A 1 156 ? 15.336 69.774 6.396 1.00 50.82 156 GLU A C 1
ATOM 838 O O . GLU A 1 156 ? 16.490 69.356 6.627 1.00 49.40 156 GLU A O 1
ATOM 844 N N . ALA A 1 157 ? 14.9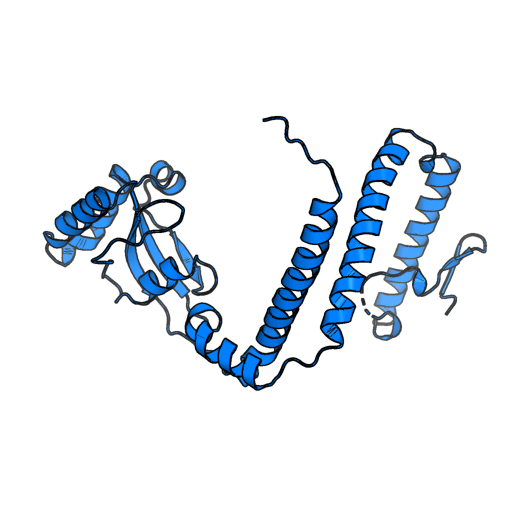43 70.168 5.206 1.00 49.12 157 ALA A N 1
ATOM 845 C CA . ALA A 1 157 ? 15.857 70.120 4.073 1.00 50.86 157 ALA A CA 1
ATOM 846 C C . ALA A 1 157 ? 15.735 71.340 3.286 1.00 49.59 157 ALA A C 1
ATOM 847 O O . ALA A 1 157 ? 14.701 71.989 3.293 1.00 47.69 157 ALA A O 1
ATOM 849 N N . HIS A 1 158 ? 16.814 71.633 2.614 1.00 51.20 158 HIS A N 1
ATOM 850 C CA . HIS A 1 158 ? 16.823 72.677 1.638 1.00 54.23 158 HIS A CA 1
ATOM 851 C C . HIS A 1 158 ? 17.206 72.005 0.355 1.00 54.84 158 HIS A C 1
ATOM 852 O O . HIS A 1 158 ? 18.267 71.350 0.257 1.00 52.48 158 HIS A O 1
ATOM 859 N N . ALA A 1 159 ? 16.355 72.138 -0.630 1.00 53.78 159 ALA A N 1
ATOM 860 C CA . ALA A 1 159 ? 16.634 71.512 -1.874 1.00 53.46 159 ALA A CA 1
ATOM 861 C C . ALA A 1 159 ? 16.077 72.296 -3.014 1.00 54.76 159 ALA A C 1
ATOM 862 O O . ALA A 1 159 ? 15.341 73.218 -2.827 1.00 49.38 159 ALA A O 1
ATOM 864 N N . ARG A 1 160 ? 16.482 71.929 -4.208 1.00 50.48 160 ARG A N 1
ATOM 865 C CA . ARG A 1 160 ? 15.958 72.551 -5.384 1.00 52.22 160 ARG A CA 1
ATOM 866 C C . ARG A 1 160 ? 15.517 71.475 -6.321 1.00 51.13 160 ARG A C 1
ATOM 867 O O . ARG A 1 160 ? 15.980 70.363 -6.264 1.00 52.94 160 ARG A O 1
ATOM 875 N N . HIS A 1 161 ? 14.598 71.809 -7.189 1.00 50.03 161 HIS A N 1
ATOM 876 C CA . HIS A 1 161 ? 14.114 70.822 -8.090 1.00 50.51 161 HIS A CA 1
ATOM 877 C C . HIS A 1 161 ? 13.837 71.348 -9.457 1.00 49.99 161 HIS A C 1
ATOM 878 O O . HIS A 1 161 ? 13.805 72.518 -9.677 1.00 47.66 161 HIS A O 1
ATOM 885 N N . ILE A 1 162 ? 13.656 70.420 -10.367 1.00 47.56 162 ILE A N 1
ATOM 886 C CA . ILE A 1 162 ? 13.334 70.677 -11.720 1.00 50.85 162 ILE A CA 1
ATOM 887 C C . ILE A 1 162 ? 12.179 69.787 -11.975 1.00 53.34 162 ILE A C 1
ATOM 888 O O . ILE A 1 162 ? 12.232 68.579 -11.684 1.00 54.35 162 ILE A O 1
ATOM 893 N N . LEU A 1 163 ? 11.160 70.397 -12.550 1.00 51.58 163 LEU A N 1
ATOM 894 C CA . LEU A 1 163 ? 9.983 69.705 -12.957 1.00 53.31 163 LEU A CA 1
ATOM 895 C C . LEU A 1 163 ? 9.918 69.693 -14.471 1.00 54.49 163 LEU A C 1
ATOM 896 O O . LEU A 1 163 ? 10.012 70.750 -15.081 1.00 50.37 163 LEU A O 1
ATOM 901 N N . VAL A 1 164 ? 9.733 68.508 -15.058 1.00 55.28 164 VAL A N 1
ATOM 902 C CA . VAL A 1 164 ? 9.517 68.350 -16.503 1.00 55.20 164 VAL A CA 1
ATOM 903 C C . VAL A 1 164 ? 8.382 67.375 -16.830 1.00 61.03 164 VAL A C 1
ATOM 904 O O . VAL A 1 164 ? 7.907 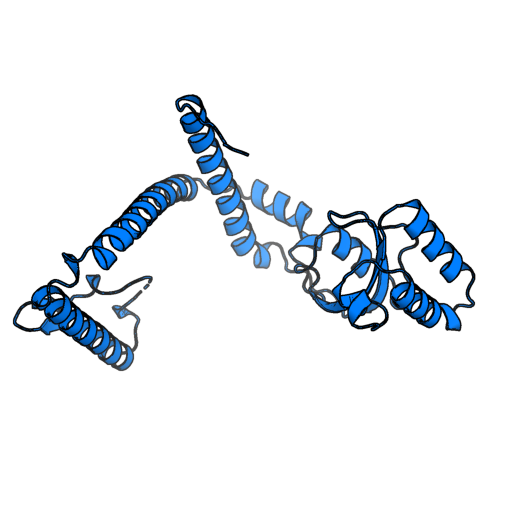66.593 -15.969 1.00 59.50 164 VAL A O 1
ATOM 908 N N . LYS A 1 165 ? 7.925 67.427 -18.083 1.00 59.19 165 LYS A N 1
ATOM 909 C CA . LYS A 1 165 ? 6.696 66.777 -18.423 1.00 56.78 165 LYS A CA 1
ATOM 910 C C . LYS A 1 165 ? 6.889 65.290 -18.585 1.00 56.32 165 LYS A C 1
ATOM 911 O O . LYS A 1 165 ? 6.009 64.556 -18.208 1.00 58.30 165 LYS A O 1
ATOM 917 N N . THR A 1 166 ? 8.035 64.825 -19.073 1.00 56.24 166 THR A N 1
ATOM 918 C CA . THR A 1 166 ? 8.187 63.426 -19.393 1.00 53.59 166 THR A CA 1
ATOM 919 C C . THR A 1 166 ? 9.363 62.811 -18.722 1.00 56.42 166 THR A C 1
ATOM 920 O O . THR A 1 166 ? 10.346 63.490 -18.425 1.00 52.62 166 THR A O 1
ATOM 924 N N . GLU A 1 167 ? 9.294 61.486 -18.554 1.00 56.80 167 GLU A N 1
ATOM 925 C CA . GLU A 1 167 ? 10.397 60.725 -17.990 1.00 60.29 167 GLU A CA 1
ATOM 926 C C . GLU A 1 167 ? 11.695 60.881 -18.763 1.00 56.39 167 GLU A C 1
ATOM 927 O O . GLU A 1 167 ? 12.729 61.131 -18.183 1.00 55.52 167 GLU A O 1
ATOM 933 N N . ASP A 1 168 ? 11.635 60.755 -20.085 1.00 58.62 168 ASP A N 1
ATOM 934 C CA . ASP A 1 168 ? 12.826 61.034 -20.919 1.00 58.52 168 ASP A CA 1
ATOM 935 C C . ASP A 1 168 ? 13.398 62.473 -20.830 1.00 53.06 168 ASP A C 1
ATOM 936 O O . ASP A 1 168 ? 14.593 62.642 -20.842 1.00 51.43 168 ASP A O 1
ATOM 941 N N . GLU A 1 169 ? 12.585 63.509 -20.795 1.00 51.88 169 GLU A N 1
ATOM 942 C CA . GLU A 1 169 ? 13.148 64.846 -20.492 1.00 53.68 169 GLU A CA 1
ATOM 943 C C . GLU A 1 169 ? 13.909 64.838 -19.127 1.00 51.80 169 GLU A C 1
ATOM 944 O O . GLU A 1 169 ? 15.092 65.280 -19.038 1.00 46.60 169 GLU A O 1
ATOM 950 N N . ALA A 1 170 ? 13.284 64.237 -18.104 1.00 48.91 170 ALA A N 1
ATOM 951 C CA . ALA A 1 170 ? 13.956 64.159 -16.824 1.00 49.69 170 ALA A CA 1
ATOM 952 C C . ALA A 1 170 ? 15.231 63.383 -16.963 1.00 52.87 170 ALA A C 1
ATOM 953 O O . ALA A 1 170 ? 16.255 63.738 -16.370 1.00 53.96 170 ALA A O 1
ATOM 955 N N . LYS A 1 171 ? 15.183 62.318 -17.728 1.00 51.17 171 LYS A N 1
ATOM 956 C CA . LYS A 1 171 ? 16.352 61.508 -17.889 1.00 57.23 171 LYS A CA 1
ATOM 957 C C . LYS A 1 171 ? 17.419 62.273 -18.607 1.00 53.79 171 LYS A C 1
ATOM 958 O O . LYS A 1 171 ? 18.574 62.168 -18.298 1.00 54.77 171 LYS A O 1
ATOM 964 N N . ARG A 1 172 ? 17.031 63.080 -19.565 1.00 53.41 172 ARG A N 1
ATOM 965 C CA . ARG A 1 172 ? 18.021 63.839 -20.284 1.00 56.60 172 ARG A CA 1
ATOM 966 C C . ARG A 1 172 ? 18.752 64.789 -19.373 1.00 52.32 172 ARG A C 1
ATOM 967 O O . ARG A 1 172 ? 19.945 64.907 -19.446 1.00 57.43 172 ARG A O 1
ATOM 975 N N . ILE A 1 173 ? 18.012 65.456 -18.513 1.00 52.04 173 ILE A N 1
ATOM 976 C CA . ILE A 1 173 ? 18.560 66.404 -17.570 1.00 55.86 173 ILE A CA 1
ATOM 977 C C . ILE A 1 173 ? 19.558 65.773 -16.612 1.00 52.89 173 ILE A C 1
ATOM 978 O O . ILE A 1 173 ? 20.606 66.297 -16.374 1.00 53.27 173 ILE A O 1
ATOM 983 N N . ILE A 1 174 ? 19.206 64.654 -16.040 1.00 53.71 174 ILE A N 1
ATOM 984 C CA . ILE A 1 174 ? 20.145 63.904 -15.200 1.00 55.42 174 ILE A CA 1
ATOM 985 C C . ILE A 1 174 ? 21.454 63.594 -15.940 1.00 56.31 174 ILE A C 1
ATOM 986 O O . ILE A 1 174 ? 22.515 63.785 -15.356 1.00 52.35 174 ILE A O 1
ATOM 991 N N . SER A 1 175 ? 21.397 63.140 -17.199 1.00 55.98 175 SER A N 1
ATOM 992 C CA . SER A 1 175 ? 22.690 62.798 -17.932 1.00 58.02 175 SER A CA 1
ATOM 993 C C . SER A 1 175 ? 23.630 63.944 -18.126 1.00 57.52 175 SER A C 1
ATOM 994 O O . SER A 1 175 ? 24.830 63.815 -17.992 1.00 65.98 175 SER A O 1
ATOM 997 N N . GLU A 1 176 ? 23.045 65.085 -18.414 1.00 59.37 176 GLU A N 1
ATOM 998 C CA . GLU A 1 176 ? 23.765 66.337 -18.575 1.00 59.70 176 GLU A CA 1
ATOM 999 C C . GLU A 1 176 ? 24.522 66.703 -17.366 1.00 60.41 176 GLU A C 1
ATOM 1000 O O . GLU A 1 176 ? 25.646 67.191 -17.440 1.00 64.52 176 GLU A O 1
ATOM 1006 N N . ILE A 1 177 ? 23.856 66.527 -16.237 1.00 60.83 177 ILE A N 1
ATOM 1007 C CA . ILE A 1 177 ? 24.446 66.875 -14.961 1.00 59.58 177 ILE A CA 1
ATOM 1008 C C . ILE A 1 177 ? 25.459 65.785 -14.702 1.00 61.04 177 ILE A C 1
ATOM 1009 O O . ILE A 1 177 ? 26.559 66.103 -14.339 1.00 59.94 177 ILE A O 1
ATOM 1014 N N . ASP A 1 178 ? 25.095 64.517 -14.895 1.00 61.16 178 ASP A N 1
ATOM 1015 C CA . ASP A 1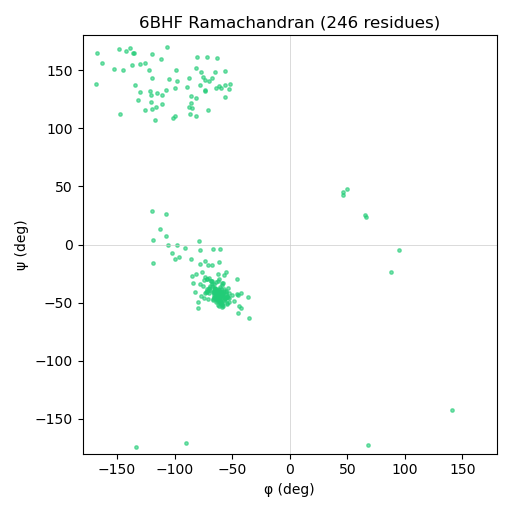 178 ? 26.059 63.416 -14.747 1.00 63.36 178 ASP A CA 1
ATOM 1016 C C . ASP A 1 178 ? 27.357 63.717 -15.424 1.00 63.39 178 ASP A C 1
ATOM 1017 O O . ASP A 1 178 ? 28.355 63.527 -14.822 1.00 61.35 178 ASP A O 1
ATOM 1022 N N . LYS A 1 179 ? 27.343 64.287 -16.634 1.00 70.61 179 LYS A N 1
ATOM 1023 C CA . LYS A 1 179 ? 28.600 64.683 -17.341 1.00 70.83 179 LYS A CA 1
ATOM 1024 C C . LYS A 1 179 ? 29.467 65.714 -16.668 1.00 71.08 179 LYS A C 1
ATOM 1025 O O . LYS A 1 179 ? 30.605 65.964 -17.109 1.00 77.86 179 LYS A O 1
ATOM 1031 N N . GLN A 1 180 ? 28.951 66.410 -15.690 1.00 62.41 180 GLN A N 1
ATOM 1032 C CA . GLN A 1 180 ? 29.662 67.577 -15.263 1.00 66.58 180 GLN A CA 1
ATOM 1033 C C . GLN A 1 180 ? 30.668 67.142 -14.217 1.00 70.84 180 GLN A C 1
ATOM 1034 O O . GLN A 1 180 ? 30.392 66.228 -13.433 1.00 72.96 180 GLN A O 1
ATOM 1040 N N . PRO A 1 181 ? 31.855 67.765 -14.206 1.00 68.59 181 PRO A N 1
ATOM 1041 C CA . PRO A 1 181 ? 32.757 67.473 -13.052 1.00 69.84 181 PRO A CA 1
ATOM 1042 C C . PRO A 1 181 ? 32.040 67.786 -11.729 1.00 68.75 181 PRO A C 1
ATOM 1043 O O . PRO A 1 181 ? 31.218 68.728 -11.713 1.00 72.41 181 PRO A O 1
ATOM 1047 N N . LYS A 1 182 ? 32.347 67.075 -10.640 1.00 68.43 182 LYS A N 1
ATOM 1048 C CA . LYS A 1 182 ? 31.615 67.285 -9.353 1.00 71.55 182 LYS A CA 1
ATOM 1049 C C . LYS A 1 182 ? 31.336 68.762 -8.982 1.00 70.28 182 LYS A C 1
ATOM 1050 O O . LYS A 1 182 ? 30.196 69.174 -8.737 1.00 68.48 182 LYS A O 1
ATOM 1056 N N . ALA A 1 183 ? 32.404 69.536 -8.959 1.00 67.73 183 ALA A N 1
ATOM 1057 C CA . ALA A 1 183 ? 32.371 70.988 -8.775 1.00 64.05 183 ALA A CA 1
ATOM 1058 C C . ALA A 1 183 ? 31.317 71.715 -9.632 1.00 65.92 183 ALA A C 1
ATOM 1059 O O . ALA A 1 183 ? 30.863 72.781 -9.229 1.00 64.80 183 ALA A O 1
ATOM 1061 N N . LYS A 1 184 ? 30.968 71.199 -10.818 1.00 66.96 184 LYS A N 1
ATOM 1062 C CA . LYS A 1 184 ? 30.068 71.934 -11.729 1.00 70.58 184 LYS A CA 1
ATOM 1063 C C . LYS A 1 184 ? 28.615 71.530 -11.633 1.00 67.76 184 LYS A C 1
ATOM 1064 O O . LYS A 1 184 ? 27.720 72.173 -12.254 1.00 71.06 184 LYS A O 1
ATOM 1070 N N . LYS A 1 185 ? 28.377 70.447 -10.919 1.00 62.32 185 LYS A N 1
ATOM 1071 C CA . LYS A 1 185 ? 27.044 69.826 -10.935 1.00 64.95 185 LYS A CA 1
ATOM 1072 C C . LYS A 1 185 ? 25.918 70.731 -10.432 1.00 60.31 185 LYS A C 1
ATOM 1073 O O . LYS A 1 185 ? 24.894 70.841 -11.085 1.00 53.64 185 LYS A O 1
ATOM 1079 N N . GLU A 1 186 ? 26.157 71.409 -9.327 1.00 59.87 186 GLU A N 1
ATOM 1080 C CA . GLU A 1 186 ? 25.179 72.332 -8.796 1.00 58.56 186 GLU A CA 1
ATOM 1081 C C . GLU A 1 186 ? 24.826 73.435 -9.769 1.00 55.22 186 GLU A C 1
ATOM 1082 O O . GLU A 1 186 ? 23.664 73.629 -10.059 1.00 52.42 186 GLU A O 1
ATOM 1088 N N . ALA A 1 187 ? 25.808 74.129 -10.323 1.00 57.46 187 ALA A N 1
ATOM 1089 C CA . ALA A 1 187 ? 25.485 75.210 -11.279 1.00 56.10 187 ALA A CA 1
ATOM 1090 C C . ALA A 1 187 ? 24.811 74.684 -12.533 1.00 53.05 187 ALA A C 1
ATOM 1091 O O . ALA A 1 187 ? 23.935 75.332 -13.108 1.00 53.70 187 ALA A O 1
ATOM 1093 N N . LYS A 1 188 ? 25.250 73.530 -13.009 1.00 51.51 188 LYS A N 1
ATOM 1094 C CA . LYS A 1 188 ? 24.542 72.914 -14.106 1.00 52.57 188 LYS A CA 1
ATOM 1095 C C . LYS A 1 188 ? 23.073 72.628 -13.762 1.00 54.13 188 LYS A C 1
ATOM 1096 O O . LYS A 1 188 ? 22.176 72.872 -14.570 1.00 52.95 188 LYS A O 1
ATOM 1102 N N . PHE A 1 189 ? 22.815 72.162 -12.549 1.00 53.67 189 PHE A N 1
ATOM 1103 C CA . PHE A 1 189 ? 21.461 71.868 -12.132 1.00 50.76 189 PHE A CA 1
ATOM 1104 C C . PHE A 1 189 ? 20.692 73.171 -12.171 1.00 53.57 189 PHE A C 1
ATOM 1105 O O . PHE A 1 189 ? 19.568 73.219 -12.707 1.00 51.55 189 PHE A O 1
ATOM 1113 N N . ILE A 1 190 ? 21.304 74.229 -11.633 1.00 51.53 190 ILE A N 1
ATOM 1114 C CA . ILE A 1 190 ? 20.622 75.535 -11.575 1.00 50.61 190 ILE A CA 1
ATOM 1115 C C . ILE A 1 190 ? 20.296 76.067 -12.968 1.00 52.17 190 ILE A C 1
ATOM 1116 O O . ILE A 1 190 ? 19.189 76.610 -13.253 1.00 54.22 190 ILE A O 1
ATOM 1121 N N . GLU A 1 191 ? 21.262 75.904 -13.828 1.00 50.27 191 GLU A N 1
ATOM 1122 C CA . GLU A 1 191 ? 21.107 76.370 -15.203 1.00 54.51 191 GLU A CA 1
ATOM 1123 C C . GLU A 1 191 ? 19.947 75.677 -15.918 1.00 56.01 191 GLU A C 1
ATOM 1124 O O . GLU A 1 191 ? 19.029 76.315 -16.476 1.00 58.56 191 GLU A O 1
ATOM 1130 N N . LEU A 1 192 ? 19.980 74.364 -15.875 1.00 51.11 192 LEU A N 1
ATOM 1131 C CA . LEU A 1 192 ? 18.891 73.575 -16.461 1.00 53.11 192 LEU A CA 1
ATOM 1132 C C . LEU A 1 192 ? 17.540 73.836 -15.861 1.00 50.11 192 LEU A C 1
ATOM 1133 O O . LEU A 1 192 ? 16.561 73.813 -16.578 1.00 52.93 192 LEU A O 1
ATOM 1138 N N . ALA A 1 193 ? 17.490 74.036 -14.543 1.00 49.54 193 ALA A N 1
ATOM 1139 C CA . ALA A 1 193 ? 16.237 74.366 -13.890 1.00 51.26 193 ALA A CA 1
ATOM 1140 C C . ALA A 1 193 ? 15.673 75.628 -14.438 1.00 49.91 193 ALA A C 1
ATOM 1141 O O . ALA A 1 193 ? 14.499 75.642 -14.733 1.00 50.63 193 ALA A O 1
ATOM 1143 N N . ASN A 1 194 ? 16.516 76.648 -14.624 1.00 49.40 194 ASN A N 1
ATOM 1144 C CA . ASN A 1 194 ? 16.058 77.916 -15.156 1.00 51.62 194 ASN A CA 1
ATOM 1145 C C . ASN A 1 194 ? 15.613 77.836 -16.586 1.00 50.61 194 ASN A C 1
ATOM 1146 O O . ASN A 1 194 ? 14.665 78.492 -16.965 1.00 55.51 194 ASN A O 1
ATOM 1151 N N . ARG A 1 195 ? 16.274 77.032 -17.372 1.00 55.17 195 ARG A N 1
ATOM 1152 C CA . ARG A 1 195 ? 15.930 76.868 -18.789 1.00 56.71 195 ARG A CA 1
ATOM 1153 C C . ARG A 1 195 ? 14.739 75.938 -18.918 1.00 57.01 195 ARG A C 1
ATOM 1154 O O . ARG A 1 195 ? 13.782 76.248 -19.618 1.00 58.04 195 ARG A O 1
ATOM 1162 N N . ASP A 1 196 ? 14.863 74.765 -18.340 1.00 52.84 196 ASP A N 1
ATOM 1163 C CA . ASP A 1 196 ? 13.888 73.734 -18.565 1.00 53.58 196 ASP A CA 1
ATOM 1164 C C . ASP A 1 196 ? 12.784 73.411 -17.612 1.00 53.60 196 ASP A C 1
ATOM 1165 O O . ASP A 1 196 ? 11.894 72.710 -17.991 1.00 54.05 196 ASP A O 1
ATOM 1170 N N . THR A 1 197 ? 12.795 73.909 -16.396 1.00 51.95 197 THR A N 1
ATOM 1171 C CA . THR A 1 197 ? 11.732 73.530 -15.504 1.00 51.81 197 THR A CA 1
ATOM 1172 C C . THR A 1 197 ? 10.387 74.001 -15.939 1.00 51.68 197 THR A C 1
ATOM 1173 O O . THR A 1 197 ? 10.251 75.029 -16.502 1.00 54.30 197 THR A O 1
ATOM 1177 N N . ILE A 1 198 ? 9.356 73.260 -15.627 1.00 55.14 198 ILE A N 1
ATOM 1178 C CA . ILE A 1 198 ? 8.048 73.718 -15.982 1.00 53.12 198 ILE A CA 1
ATOM 1179 C C . ILE A 1 198 ? 7.282 74.170 -14.757 1.00 53.66 198 ILE A C 1
ATOM 1180 O O . ILE A 1 198 ? 6.125 74.460 -14.837 1.00 57.72 198 ILE A O 1
ATOM 1185 N N . ASP A 1 199 ? 7.940 74.232 -13.618 1.00 53.22 199 ASP A N 1
ATOM 1186 C CA . ASP A 1 199 ? 7.315 74.738 -12.412 1.00 57.88 199 ASP A CA 1
ATOM 1187 C C . ASP A 1 199 ? 7.177 76.234 -12.643 1.00 58.18 199 ASP A C 1
ATOM 1188 O O . ASP A 1 199 ? 8.147 76.920 -12.753 1.00 56.24 199 ASP A O 1
ATOM 1193 N N . PRO A 1 200 ? 5.956 76.737 -12.714 1.00 61.56 200 PRO A N 1
ATOM 1194 C CA . PRO A 1 200 ? 5.710 78.147 -12.986 1.00 61.48 200 PRO A CA 1
ATOM 1195 C C . PRO A 1 200 ? 6.449 79.090 -12.076 1.00 60.16 200 PRO A C 1
ATOM 1196 O O . PRO A 1 200 ? 7.062 79.996 -12.573 1.00 64.95 200 PRO A O 1
ATOM 1200 N N . ASN A 1 201 ? 6.399 78.891 -10.773 1.00 61.21 201 ASN A N 1
ATOM 1201 C CA . ASN A 1 201 ? 7.102 79.792 -9.883 1.00 58.57 201 ASN A CA 1
ATOM 1202 C C . ASN A 1 201 ? 8.570 79.713 -10.107 1.00 54.16 201 ASN A C 1
ATOM 1203 O O . ASN A 1 201 ? 9.238 80.703 -10.149 1.00 54.84 201 ASN A O 1
ATOM 1208 N N . SER A 1 202 ? 9.074 78.509 -10.245 1.00 53.14 202 SER A N 1
ATOM 1209 C CA . SER A 1 202 ? 10.472 78.332 -10.483 1.00 54.99 202 SER A CA 1
ATOM 1210 C C . SER A 1 202 ? 10.858 79.004 -11.772 1.00 52.45 202 SER A C 1
ATOM 1211 O O . SER A 1 202 ? 11.831 79.707 -11.832 1.00 50.94 202 SER A O 1
ATOM 1214 N N . LYS A 1 203 ? 10.081 78.760 -12.810 1.00 55.16 203 LYS A N 1
ATOM 1215 C CA . LYS A 1 203 ? 10.331 79.342 -14.105 1.00 56.37 203 LYS A CA 1
ATOM 1216 C C . LYS A 1 203 ? 10.310 80.848 -14.017 1.00 55.23 203 LYS A C 1
ATOM 1217 O O . LYS A 1 203 ? 11.221 81.508 -14.452 1.00 52.65 203 LYS A O 1
ATOM 1223 N N . ASN A 1 204 ? 9.253 81.383 -13.449 1.00 53.94 204 ASN A N 1
ATOM 1224 C CA . ASN A 1 204 ? 9.141 82.812 -13.313 1.00 58.17 204 ASN A CA 1
ATOM 1225 C C . ASN A 1 204 ? 10.262 83.390 -12.476 1.00 61.26 204 ASN A C 1
ATOM 1226 O O . ASN A 1 204 ? 10.764 84.407 -12.830 1.00 54.59 204 ASN A O 1
ATOM 1231 N N . ALA A 1 205 ? 10.646 82.744 -11.369 1.00 56.62 205 ALA A N 1
ATOM 1232 C CA . ALA A 1 205 ? 11.696 83.310 -10.491 1.00 55.39 205 ALA A CA 1
ATOM 1233 C C . ALA A 1 205 ? 13.143 83.169 -11.018 1.00 56.50 205 ALA A C 1
ATOM 1234 O O . ALA A 1 205 ? 14.039 83.897 -10.665 1.00 53.73 205 ALA A O 1
ATOM 1236 N N . GLN A 1 206 ? 13.388 82.203 -11.872 1.00 55.92 206 GLN A N 1
ATOM 1237 C CA . GLN A 1 206 ? 14.743 81.922 -12.282 1.00 55.17 206 GLN A CA 1
ATOM 1238 C C . GLN A 1 206 ? 15.653 81.800 -11.066 1.00 51.67 206 GLN A C 1
ATOM 1239 O O . GLN A 1 206 ? 16.727 82.345 -11.016 1.00 53.26 206 GLN A O 1
ATOM 1245 N N . ASN A 1 207 ? 15.206 81.031 -10.099 1.00 49.21 207 ASN A N 1
ATOM 1246 C CA . ASN A 1 207 ? 15.949 80.855 -8.883 1.00 50.33 207 ASN A CA 1
ATOM 1247 C C . ASN A 1 207 ? 16.570 79.440 -8.855 1.00 52.55 207 ASN A C 1
ATOM 1248 O O . ASN A 1 207 ? 16.740 78.903 -7.800 1.00 50.39 207 ASN A O 1
ATOM 1253 N N . GLY A 1 208 ? 16.843 78.809 -10.013 1.00 49.07 208 GLY A N 1
ATOM 1254 C CA . GLY A 1 208 ? 17.502 77.531 -9.996 1.00 49.61 208 GLY A CA 1
ATOM 1255 C C . GLY A 1 208 ? 16.647 76.462 -9.345 1.00 50.67 208 GLY A C 1
ATOM 1256 O O . GLY A 1 208 ? 17.157 75.478 -8.829 1.00 48.34 208 GLY A O 1
ATOM 1257 N N . GLY A 1 209 ? 15.346 76.660 -9.377 1.00 51.28 209 GLY A N 1
ATOM 1258 C CA . GLY A 1 209 ? 14.408 75.732 -8.814 1.00 51.17 209 GLY A CA 1
ATOM 1259 C C . GLY A 1 209 ? 14.464 75.583 -7.318 1.00 50.45 209 GLY A C 1
ATOM 1260 O O . GLY A 1 209 ? 13.998 74.546 -6.769 1.00 48.99 209 GLY A O 1
ATOM 1261 N N . ASP A 1 210 ? 14.986 76.619 -6.660 1.00 51.86 210 ASP A N 1
ATOM 1262 C CA . ASP A 1 210 ? 15.042 76.677 -5.224 1.00 53.39 210 ASP A CA 1
ATOM 1263 C C . ASP A 1 210 ? 13.649 76.509 -4.623 1.00 54.82 210 ASP A C 1
ATOM 1264 O O . ASP A 1 210 ? 12.742 77.155 -5.004 1.00 51.87 210 ASP A O 1
ATOM 1269 N N . LEU A 1 211 ? 13.514 75.579 -3.710 1.00 57.05 211 LEU A N 1
ATOM 1270 C CA . LEU A 1 211 ? 12.264 75.286 -3.049 1.00 60.05 211 LEU A CA 1
ATOM 1271 C C . LEU A 1 211 ? 12.287 75.790 -1.678 1.00 62.04 211 LEU A C 1
ATOM 1272 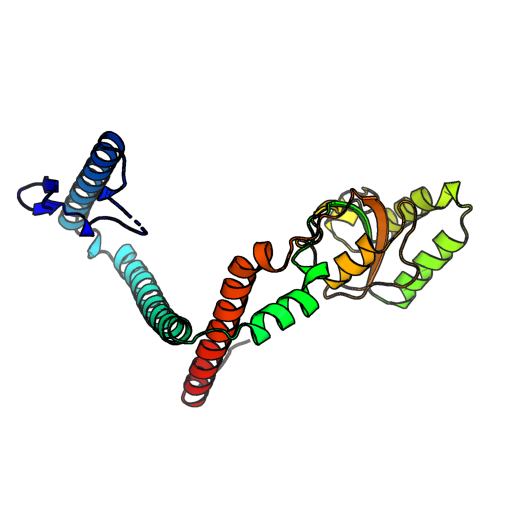O O . LEU A 1 211 ? 11.345 75.543 -0.947 1.00 66.77 211 LEU A O 1
ATOM 1277 N N . GLY A 1 212 ? 13.361 76.404 -1.236 1.00 58.96 212 GLY A N 1
ATOM 1278 C CA . GLY A 1 212 ? 13.325 76.757 0.160 1.00 62.12 212 GLY A CA 1
ATOM 1279 C C . GLY A 1 212 ? 13.354 75.541 1.101 1.00 60.74 212 GLY A C 1
ATOM 1280 O O . GLY A 1 212 ? 13.676 74.364 0.679 1.00 59.44 212 GLY A O 1
ATOM 1281 N N . LYS A 1 213 ? 13.154 75.845 2.380 1.00 55.33 213 LYS A N 1
ATOM 1282 C CA . LYS A 1 213 ? 13.375 74.803 3.362 1.00 58.07 213 LYS A CA 1
ATOM 1283 C C . LYS A 1 213 ? 12.064 74.217 3.702 1.00 53.70 213 LYS A C 1
ATOM 1284 O O . LYS A 1 213 ? 11.111 74.901 3.664 1.00 57.68 213 LYS A O 1
ATOM 1290 N N . PHE A 1 214 ? 11.996 72.925 3.879 1.00 50.53 214 PHE A N 1
ATOM 1291 C CA . PHE A 1 214 ? 10.737 72.265 4.155 1.00 54.90 214 PHE A CA 1
ATOM 1292 C C . PHE A 1 214 ? 10.957 71.090 5.109 1.00 54.45 214 PHE A C 1
ATOM 1293 O O . PHE A 1 214 ? 12.051 70.532 5.152 1.00 51.84 214 PHE A O 1
ATOM 1301 N N . GLN A 1 215 ? 9.922 70.816 5.898 1.00 51.00 215 GLN A N 1
ATOM 1302 C CA . GLN A 1 215 ? 9.872 69.688 6.740 1.00 55.29 215 GLN A CA 1
ATOM 1303 C C . GLN A 1 215 ? 9.567 68.426 5.962 1.00 53.97 215 GLN A C 1
ATOM 1304 O O . GLN A 1 215 ? 8.826 68.389 4.995 1.00 58.58 215 GLN A O 1
ATOM 1310 N N . LYS A 1 216 ? 10.097 67.343 6.448 1.00 55.06 216 LYS A N 1
ATOM 1311 C CA . LYS A 1 216 ? 9.932 66.062 5.791 1.00 57.34 216 LYS A CA 1
ATOM 1312 C C . LYS A 1 216 ? 8.484 65.615 5.642 1.00 58.03 216 LYS A C 1
ATOM 1313 O O . LYS A 1 216 ? 8.007 65.226 4.543 1.00 56.56 216 LYS A O 1
ATOM 1319 N N . ASN A 1 217 ? 7.778 65.687 6.753 1.00 58.78 217 ASN A N 1
ATOM 1320 C CA . ASN A 1 217 ? 6.325 65.444 6.735 1.00 64.89 217 ASN A CA 1
ATOM 1321 C C . ASN A 1 217 ? 5.469 66.471 5.985 1.00 67.09 217 ASN A C 1
ATOM 1322 O O . ASN A 1 217 ? 4.286 66.276 5.953 1.00 73.49 217 ASN A O 1
ATOM 1327 N N . GLN A 1 218 ? 6.003 67.561 5.445 1.00 71.00 218 GLN A N 1
ATOM 1328 C CA . GLN A 1 218 ? 5.143 68.599 4.862 1.00 75.92 218 GLN A CA 1
ATOM 1329 C C . GLN A 1 218 ? 5.279 68.723 3.362 1.00 74.63 218 GLN A C 1
ATOM 1330 O O . GLN A 1 218 ? 4.816 69.674 2.787 1.00 81.76 218 GLN A O 1
ATOM 1336 N N . MET A 1 219 ? 5.909 67.759 2.721 1.00 76.93 219 MET A N 1
ATOM 1337 C CA . MET A 1 219 ? 5.977 67.725 1.267 1.00 78.53 219 MET A CA 1
ATOM 1338 C C . MET A 1 219 ? 5.308 66.425 0.866 1.00 75.21 219 MET A C 1
ATOM 1339 O O . MET A 1 219 ? 5.124 65.532 1.691 1.00 71.53 219 MET A O 1
ATOM 1344 N N . ALA A 1 220 ? 4.938 66.298 -0.402 1.00 78.53 220 ALA A N 1
ATOM 1345 C CA . ALA A 1 220 ? 4.382 65.055 -0.841 1.00 74.35 220 ALA A CA 1
ATOM 1346 C C . ALA A 1 220 ? 5.329 63.916 -0.438 1.00 69.83 220 ALA A C 1
ATOM 1347 O O . ALA A 1 220 ? 6.552 64.033 -0.562 1.00 70.58 220 ALA A O 1
ATOM 1349 N N . PRO A 1 221 ? 4.767 62.805 0.044 1.00 67.90 221 PRO A N 1
ATOM 1350 C CA . PRO A 1 221 ? 5.593 61.765 0.601 1.00 67.95 221 PRO A CA 1
ATOM 1351 C C . PRO A 1 221 ? 6.666 61.159 -0.246 1.00 72.27 221 PRO A C 1
ATOM 1352 O O . PRO A 1 221 ? 7.720 60.762 0.299 1.00 77.86 221 PRO A O 1
ATOM 1356 N N . ASP A 1 222 ? 6.402 60.965 -1.526 1.00 74.34 222 ASP A N 1
ATOM 1357 C CA . ASP A 1 222 ? 7.368 60.213 -2.324 1.00 77.05 222 ASP A CA 1
ATOM 1358 C C . ASP A 1 222 ? 8.460 61.124 -2.828 1.00 68.53 222 ASP A C 1
ATOM 1359 O O . ASP A 1 222 ? 9.590 60.668 -3.030 1.00 65.64 222 ASP A O 1
ATOM 1364 N N . PHE A 1 223 ? 8.105 62.403 -2.971 1.00 63.63 223 PHE A N 1
ATOM 1365 C CA . PHE A 1 223 ? 9.037 63.494 -3.186 1.00 58.10 223 PHE A CA 1
ATOM 1366 C C . PHE A 1 223 ? 9.919 63.668 -1.927 1.00 60.64 223 PHE A C 1
ATOM 1367 O O . PHE A 1 223 ? 11.138 63.810 -2.075 1.00 57.79 223 PHE A O 1
ATOM 1375 N N . SER A 1 224 ? 9.341 63.645 -0.692 1.00 61.08 224 SER A N 1
ATOM 1376 C CA . SER A 1 224 ? 10.191 63.726 0.505 1.00 56.31 224 SER A CA 1
ATOM 1377 C C . SER A 1 224 ? 11.053 62.546 0.640 1.00 54.90 224 SER A C 1
ATOM 1378 O O . SER A 1 224 ? 12.243 62.656 0.887 1.00 54.04 224 SER A O 1
ATOM 1381 N N . LYS A 1 225 ? 10.511 61.370 0.465 1.00 5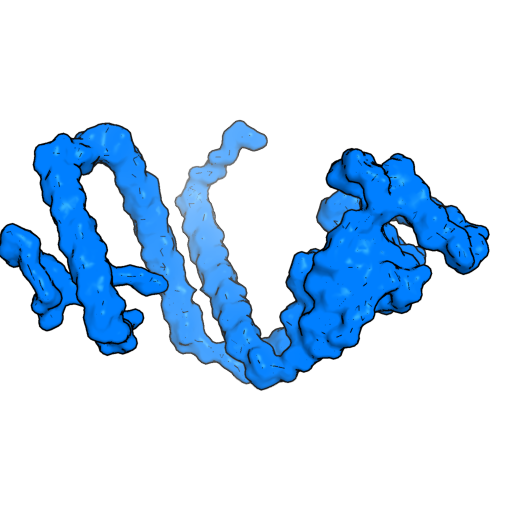7.63 225 LYS A N 1
ATOM 1382 C CA . LYS A 1 225 ? 11.411 60.246 0.607 1.00 60.66 225 LYS A CA 1
ATOM 1383 C C . LYS A 1 225 ? 12.600 60.447 -0.291 1.00 57.87 225 LYS A C 1
ATOM 1384 O O . LYS A 1 225 ? 13.755 60.192 0.140 1.00 55.43 225 LYS A O 1
ATOM 1390 N N . ALA A 1 226 ? 12.355 60.856 -1.548 1.00 54.77 226 ALA A N 1
ATOM 1391 C CA . ALA A 1 226 ? 13.490 60.894 -2.499 1.00 55.87 226 ALA A CA 1
ATOM 1392 C C . ALA A 1 226 ? 14.529 61.915 -2.063 1.00 52.17 226 ALA A C 1
ATOM 1393 O O . ALA A 1 226 ? 15.732 61.646 -2.062 1.00 54.78 226 ALA A O 1
ATOM 1395 N N . ALA A 1 227 ? 14.011 63.110 -1.765 1.00 50.07 227 ALA A N 1
ATOM 1396 C CA . ALA A 1 227 ? 14.753 64.273 -1.357 1.00 49.35 227 ALA A CA 1
ATOM 1397 C C . ALA A 1 227 ? 15.633 63.996 -0.153 1.00 53.19 227 ALA A C 1
ATOM 1398 O O . ALA A 1 227 ? 16.833 64.227 -0.183 1.00 53.16 227 ALA A O 1
ATOM 1400 N N . PHE A 1 228 ? 15.031 63.430 0.895 1.00 55.80 228 PHE A N 1
ATOM 1401 C CA . PHE A 1 228 ? 15.743 63.220 2.130 1.00 55.89 228 PHE A CA 1
ATOM 1402 C C . PHE A 1 228 ? 16.650 62.023 2.037 1.00 56.87 228 PHE A C 1
ATOM 1403 O O . PHE A 1 228 ? 17.599 61.887 2.822 1.00 59.52 228 PHE A O 1
ATOM 1411 N N . ALA A 1 229 ? 16.422 61.186 1.050 1.00 56.92 229 ALA A N 1
ATOM 1412 C CA . ALA A 1 229 ? 17.312 60.039 0.882 1.00 58.66 229 ALA A CA 1
ATOM 1413 C C . ALA A 1 229 ? 18.663 60.478 0.312 1.00 57.60 229 ALA A C 1
ATOM 1414 O O . ALA A 1 229 ? 19.596 59.708 0.380 1.00 55.35 229 ALA A O 1
ATOM 1416 N N . LEU A 1 230 ? 18.782 61.702 -0.223 1.00 56.56 230 LEU A N 1
ATOM 1417 C CA . LEU A 1 230 ? 20.008 62.093 -0.894 1.00 53.14 230 LEU A CA 1
ATOM 1418 C C . LEU A 1 230 ? 21.050 62.521 0.092 1.00 55.36 230 LEU A C 1
ATOM 1419 O O . LEU A 1 230 ? 20.692 62.956 1.164 1.00 58.80 230 LEU A O 1
ATOM 1424 N N . THR A 1 231 ? 22.338 62.352 -0.285 1.00 55.34 231 THR A N 1
ATOM 1425 C CA . THR A 1 231 ? 23.486 63.029 0.329 1.00 53.92 231 THR A CA 1
ATOM 1426 C C . THR A 1 231 ? 23.495 64.462 -0.100 1.00 52.73 231 THR A C 1
ATOM 1427 O O . THR A 1 231 ? 23.145 64.754 -1.203 1.00 55.78 231 THR A O 1
ATOM 1431 N N . PRO A 1 232 ? 23.841 65.372 0.784 1.00 53.72 232 PRO A N 1
ATOM 1432 C CA . PRO A 1 232 ? 23.888 66.753 0.355 1.00 52.66 232 PRO A CA 1
ATOM 1433 C C . PRO A 1 232 ? 24.892 66.938 -0.722 1.00 53.95 232 PRO A C 1
ATOM 1434 O O . PRO A 1 232 ? 25.951 66.368 -0.671 1.00 57.74 232 PRO A O 1
ATOM 1438 N N . GLY A 1 233 ? 24.516 67.683 -1.733 1.00 52.04 233 GLY A N 1
ATOM 1439 C CA . GLY A 1 233 ? 25.353 67.919 -2.827 1.00 52.30 233 GLY A CA 1
ATOM 1440 C C . GLY A 1 233 ? 25.067 66.935 -3.929 1.00 53.54 233 GLY A C 1
ATOM 1441 O O . GLY A 1 233 ? 25.652 67.104 -4.970 1.00 56.08 233 GLY A O 1
ATOM 1442 N N . ASP A 1 234 ? 24.180 65.936 -3.721 1.00 51.53 234 ASP A N 1
ATOM 1443 C CA A ASP A 1 234 ? 23.772 64.972 -4.753 0.50 52.69 234 ASP A CA 1
ATOM 1444 C CA B ASP A 1 234 ? 23.820 65.004 -4.815 0.50 52.76 234 ASP A CA 1
ATOM 1445 C C . ASP A 1 234 ? 22.390 65.274 -5.242 1.00 51.47 234 ASP A C 1
ATOM 1446 O O . ASP A 1 234 ? 21.682 66.059 -4.624 1.00 53.85 234 ASP A O 1
ATOM 1455 N N . TYR A 1 235 ? 22.017 64.662 -6.349 1.00 53.37 235 TYR A N 1
ATOM 1456 C CA . TYR A 1 235 ? 20.698 64.807 -6.960 1.00 54.22 235 TYR A CA 1
ATOM 1457 C C . TYR A 1 235 ? 20.207 63.421 -7.378 1.00 55.40 235 TYR A C 1
ATOM 1458 O O . TYR A 1 235 ? 20.986 62.485 -7.500 1.00 51.50 235 TYR A O 1
ATOM 1467 N N . THR A 1 236 ? 18.928 63.321 -7.650 1.00 55.31 236 THR A N 1
ATOM 1468 C CA . THR A 1 236 ? 18.315 62.048 -7.891 1.00 56.86 236 THR A CA 1
ATOM 1469 C C . THR A 1 236 ? 18.745 61.558 -9.270 1.00 63.45 236 THR A C 1
ATOM 1470 O O . THR A 1 236 ? 18.599 62.310 -10.289 1.00 64.75 236 THR A O 1
ATOM 1474 N N . LYS A 1 237 ? 19.162 60.288 -9.328 1.00 58.66 237 LYS A N 1
ATOM 1475 C CA . LYS A 1 237 ? 19.684 59.729 -10.547 1.00 59.30 237 LYS A CA 1
ATOM 1476 C C . LYS A 1 237 ? 18.517 59.118 -11.304 1.00 62.53 237 LYS A C 1
ATOM 1477 O O . LYS A 1 237 ? 18.701 58.658 -12.427 1.00 61.47 237 LYS A O 1
ATOM 1483 N N . THR A 1 238 ? 17.319 59.150 -10.711 1.00 57.00 238 THR A N 1
ATOM 1484 C CA . THR A 1 238 ? 16.143 58.621 -11.303 1.00 58.99 238 THR A CA 1
ATOM 1485 C C . THR A 1 238 ? 15.020 59.634 -11.118 1.00 57.82 238 THR A C 1
ATOM 1486 O O . THR A 1 238 ? 14.873 60.186 -10.071 1.00 61.04 238 THR A O 1
ATOM 1490 N N . PRO A 1 239 ? 14.198 59.879 -12.150 1.00 57.11 239 PRO A N 1
ATOM 1491 C CA . PRO A 1 239 ? 13.181 60.930 -11.966 1.00 58.04 239 PRO A CA 1
ATOM 1492 C C . PRO A 1 239 ? 12.219 60.562 -10.875 1.00 55.70 239 PRO A C 1
ATOM 1493 O O . PRO A 1 239 ? 12.191 59.418 -10.549 1.00 57.43 239 PRO A O 1
ATOM 1497 N N . VAL A 1 240 ? 11.488 61.512 -10.301 1.00 56.99 240 VAL A N 1
ATOM 1498 C CA . VAL A 1 240 ? 10.487 61.236 -9.314 1.00 56.05 240 VAL A CA 1
ATOM 1499 C C . VAL A 1 240 ? 9.131 61.669 -9.853 1.00 58.02 240 VAL A C 1
ATOM 1500 O O . VAL A 1 240 ? 8.856 62.878 -9.947 1.00 55.55 240 VAL A O 1
ATOM 1504 N N . LYS A 1 241 ? 8.292 60.695 -10.218 1.00 59.87 241 LYS A N 1
ATOM 1505 C CA . LYS A 1 241 ? 7.004 61.014 -10.761 1.00 62.71 241 LYS A CA 1
ATOM 1506 C C . LYS A 1 241 ? 6.161 61.377 -9.610 1.00 62.48 241 LYS A C 1
ATOM 1507 O O . LYS A 1 241 ? 6.254 60.765 -8.538 1.00 65.42 241 LYS A O 1
ATOM 1513 N N . THR A 1 242 ? 5.411 62.440 -9.840 1.00 62.30 242 THR A N 1
ATOM 1514 C CA . THR A 1 242 ? 4.304 62.831 -9.074 1.00 63.68 242 THR A CA 1
ATOM 1515 C C . THR A 1 242 ? 3.123 63.198 -9.973 1.00 69.73 242 THR A C 1
ATOM 1516 O O . THR A 1 242 ? 3.126 63.005 -11.183 1.00 73.41 242 THR A O 1
ATOM 1520 N N . GLU A 1 243 ? 2.091 63.688 -9.307 1.00 76.39 243 GLU A N 1
ATOM 1521 C CA . GLU A 1 243 ? 0.951 64.364 -9.884 1.00 82.74 243 GLU A CA 1
ATOM 1522 C C . GLU A 1 243 ? 1.308 65.385 -10.932 1.00 77.76 243 GLU A C 1
ATOM 1523 O O . GLU A 1 243 ? 0.629 65.470 -11.929 1.00 75.63 243 GLU A O 1
ATOM 1529 N N . PHE A 1 244 ? 2.334 66.196 -10.669 1.00 76.53 244 PHE A N 1
ATOM 1530 C CA . PHE A 1 244 ? 2.650 67.361 -11.526 1.00 73.76 244 PHE A CA 1
ATOM 1531 C C . PHE A 1 244 ? 3.537 67.071 -12.763 1.00 68.01 244 PHE A C 1
ATOM 1532 O O . PHE A 1 244 ? 3.634 67.920 -13.631 1.00 65.32 244 PHE A O 1
ATOM 1540 N N . GLY A 1 245 ? 4.158 65.877 -12.828 1.00 63.21 245 GLY A N 1
ATOM 1541 C CA . GLY A 1 245 ? 5.174 65.533 -13.800 1.00 57.92 245 GLY A CA 1
ATOM 1542 C C . GLY A 1 245 ? 6.304 64.687 -13.213 1.00 57.38 245 GLY A C 1
ATOM 1543 O O . GLY A 1 245 ? 6.066 63.823 -12.395 1.00 63.91 245 GLY A O 1
ATOM 1544 N N . TYR A 1 246 ? 7.540 64.933 -13.664 1.00 56.87 246 TYR A N 1
ATOM 1545 C CA . TYR A 1 246 ? 8.740 64.251 -13.239 1.00 54.43 246 TYR A CA 1
ATOM 1546 C C . TYR A 1 246 ? 9.673 65.267 -12.663 1.00 57.71 246 TYR A C 1
ATOM 1547 O O . TYR A 1 246 ? 9.958 66.268 -13.327 1.00 56.65 246 TYR A O 1
ATOM 1556 N N . HIS A 1 247 ? 10.169 64.993 -11.434 1.00 54.81 247 HIS A N 1
ATOM 1557 C CA . HIS A 1 247 ? 11.118 65.842 -10.782 1.00 53.12 247 HIS A CA 1
ATOM 1558 C C . HIS A 1 247 ? 12.526 65.308 -10.781 1.00 55.13 247 HIS A C 1
ATOM 1559 O O . HIS A 1 247 ? 12.752 64.121 -10.638 1.00 57.83 247 HIS A O 1
ATOM 1566 N N . ILE A 1 248 ? 13.482 66.199 -10.945 1.00 53.13 248 ILE A N 1
ATOM 1567 C CA . ILE A 1 248 ? 14.846 65.916 -10.585 1.00 50.79 248 ILE A CA 1
ATOM 1568 C C . ILE A 1 248 ? 15.017 66.776 -9.318 1.00 53.52 248 ILE A C 1
ATOM 1569 O O . ILE A 1 248 ? 14.580 67.917 -9.274 1.00 49.25 248 ILE A O 1
ATOM 1574 N N . ILE A 1 249 ? 15.576 66.193 -8.268 1.00 51.44 249 ILE A N 1
ATOM 1575 C CA . ILE A 1 249 ? 15.762 66.892 -6.997 1.00 51.09 249 ILE A CA 1
ATOM 1576 C C . ILE A 1 249 ? 17.236 66.889 -6.686 1.00 49.03 249 ILE A C 1
ATOM 1577 O O . ILE A 1 249 ? 17.885 65.815 -6.746 1.00 49.46 249 ILE A O 1
ATOM 1582 N N . TYR A 1 250 ? 17.7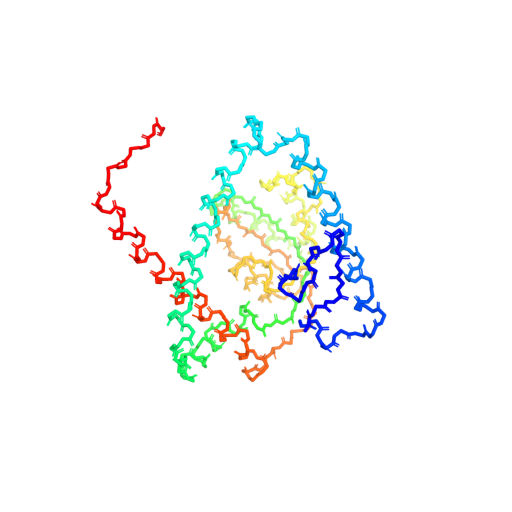20 68.083 -6.334 1.00 47.69 250 TYR A N 1
ATOM 1583 C CA . TYR A 1 250 ? 19.036 68.270 -5.864 1.00 50.52 250 TYR A CA 1
ATOM 1584 C C . TYR A 1 250 ? 18.934 68.635 -4.399 1.00 51.55 250 TYR A C 1
ATOM 1585 O O . TYR A 1 250 ? 18.402 69.675 -4.064 1.00 53.24 250 TYR A O 1
ATOM 1594 N N . LEU A 1 251 ? 19.535 67.849 -3.536 1.00 56.02 251 LEU A N 1
ATOM 1595 C CA . LEU A 1 251 ? 19.610 68.213 -2.068 1.00 54.70 251 LEU A CA 1
ATOM 1596 C C . LEU A 1 251 ? 20.778 69.146 -1.710 1.00 50.35 251 LEU A C 1
ATOM 1597 O O . LEU A 1 251 ? 21.929 68.794 -1.817 1.00 52.66 251 LEU A O 1
ATOM 1602 N N . ILE A 1 252 ? 20.460 70.320 -1.233 1.00 51.35 252 ILE A N 1
ATOM 1603 C CA . ILE A 1 252 ? 21.486 71.277 -0.789 1.00 50.72 252 ILE A CA 1
ATOM 1604 C C . ILE A 1 252 ? 21.977 70.928 0.589 1.00 54.40 252 ILE A C 1
ATOM 1605 O O . ILE A 1 252 ? 23.173 70.817 0.791 1.00 54.85 252 ILE A O 1
ATOM 1610 N N . SER A 1 253 ? 21.049 70.703 1.512 1.00 52.28 253 SER A N 1
ATOM 1611 C CA . SER A 1 253 ? 21.385 70.494 2.913 1.00 50.46 253 SER A CA 1
ATOM 1612 C C . SER A 1 253 ? 20.241 69.870 3.635 1.00 49.40 253 SER A C 1
ATOM 1613 O O . SER A 1 253 ? 19.082 70.040 3.235 1.00 49.11 253 SER A O 1
ATOM 1616 N N . LYS A 1 254 ? 20.553 69.199 4.740 1.00 47.06 254 LYS A N 1
ATOM 1617 C CA . LYS A 1 254 ? 19.477 68.724 5.612 1.00 47.38 254 LYS A CA 1
ATOM 1618 C C . LYS A 1 254 ? 19.991 68.629 7.026 1.00 46.08 254 LYS A C 1
ATOM 1619 O O . LYS A 1 254 ? 21.176 68.445 7.257 1.00 48.70 254 LYS A O 1
ATOM 1625 N N . ASP A 1 255 ? 19.125 68.800 8.002 1.00 46.41 255 ASP A N 1
ATOM 1626 C CA . ASP A 1 255 ? 19.591 68.661 9.403 1.00 48.22 255 ASP A CA 1
ATOM 1627 C C . ASP A 1 255 ? 19.412 67.198 9.784 1.00 45.19 255 ASP A C 1
ATOM 1628 O O . ASP A 1 255 ? 19.138 66.391 8.920 1.00 45.56 255 ASP A O 1
ATOM 1633 N N . SER A 1 256 ? 19.584 66.859 11.045 1.00 45.85 256 SER A N 1
ATOM 1634 C CA . SER A 1 256 ? 19.544 65.481 11.498 1.00 49.53 256 SER A CA 1
ATOM 1635 C C . SER A 1 256 ? 18.099 65.146 11.847 1.00 49.40 256 SER A C 1
ATOM 1636 O O . SER A 1 256 ? 17.455 65.912 12.527 1.00 52.85 256 SER A O 1
ATOM 1639 N N . PRO A 1 257 ? 17.608 63.983 11.423 1.00 53.05 257 PRO A N 1
ATOM 1640 C CA . PRO A 1 257 ? 16.224 63.623 11.704 1.00 55.09 257 PRO A CA 1
ATOM 1641 C C . PRO A 1 257 ? 15.980 63.205 13.122 1.00 56.58 257 PRO A C 1
ATOM 1642 O O . PRO A 1 257 ? 16.797 62.510 13.713 1.00 59.06 257 PRO A O 1
ATOM 1646 N N . VAL A 1 258 ? 14.815 63.559 13.633 1.00 58.43 258 VAL A N 1
ATOM 1647 C CA . VAL A 1 258 ? 14.378 63.085 14.908 1.00 59.42 258 VAL A CA 1
ATOM 1648 C C . VAL A 1 258 ? 13.146 62.256 14.628 1.00 59.29 258 VAL A C 1
ATOM 1649 O O . VAL A 1 258 ? 12.160 62.763 14.108 1.00 54.27 258 VAL A O 1
ATOM 1653 N N . THR A 1 259 ? 13.230 60.985 14.971 1.00 60.10 259 THR A N 1
ATOM 1654 C CA . THR A 1 259 ? 12.092 60.089 14.938 1.00 63.56 259 THR A CA 1
ATOM 1655 C C . THR A 1 259 ? 11.306 60.158 16.265 1.00 59.84 259 THR A C 1
ATOM 1656 O O . THR A 1 259 ? 11.823 59.801 17.283 1.00 60.08 259 THR A O 1
ATOM 1660 N N . TYR A 1 260 ? 10.086 60.672 16.240 1.00 58.58 260 TYR A N 1
ATOM 1661 C CA . TYR A 1 260 ? 9.154 60.392 17.322 1.00 61.03 260 TYR A CA 1
ATOM 1662 C C . TYR A 1 260 ? 9.004 58.893 17.574 1.00 59.31 260 TYR A C 1
ATOM 1663 O O . TYR A 1 260 ? 8.934 58.108 16.635 1.00 57.90 260 TYR A O 1
ATOM 1672 N N . THR A 1 261 ? 9.058 58.487 18.849 1.00 60.20 261 THR A N 1
ATOM 1673 C CA . THR A 1 261 ? 8.728 57.075 19.242 1.00 63.30 261 THR A CA 1
ATOM 1674 C C . THR A 1 261 ? 7.217 56.790 19.137 1.00 60.22 261 THR A C 1
ATOM 1675 O O . THR A 1 261 ? 6.382 57.714 19.138 1.00 53.29 261 THR A O 1
ATOM 1679 N N . TYR A 1 262 ? 6.911 55.510 19.093 1.00 59.28 262 TYR A N 1
ATOM 1680 C CA . TYR A 1 262 ? 5.551 55.032 19.095 1.00 61.85 262 TYR A CA 1
ATOM 1681 C C . TYR A 1 262 ? 4.758 55.765 20.110 1.00 58.85 262 TYR A C 1
ATOM 1682 O O . TYR A 1 262 ? 3.792 56.377 19.774 1.00 62.83 262 TYR A O 1
ATOM 1691 N N . GLU A 1 263 ? 5.253 55.776 21.328 1.00 63.44 263 GLU A N 1
ATOM 1692 C CA . GLU A 1 263 ? 4.587 56.354 22.466 1.00 67.81 263 GLU A CA 1
ATOM 1693 C C . GLU A 1 263 ? 4.349 57.829 22.270 1.00 64.66 263 GLU A C 1
ATOM 1694 O O . GLU A 1 263 ? 3.287 58.326 22.573 1.00 71.83 263 GLU A O 1
ATOM 1700 N N . GLN A 1 264 ? 5.318 58.550 21.741 1.00 63.49 264 GLN A N 1
ATOM 1701 C CA . GLN A 1 264 ? 5.074 59.976 21.419 1.00 66.35 264 GLN A CA 1
ATOM 1702 C C . GLN A 1 264 ? 4.071 60.175 20.262 1.00 65.45 264 GLN A C 1
ATOM 1703 O O . GLN A 1 264 ? 3.372 61.196 20.191 1.00 64.53 264 GLN A O 1
ATOM 1709 N N . ALA A 1 265 ? 4.057 59.214 19.324 1.00 61.84 265 ALA A N 1
ATOM 1710 C CA . ALA A 1 265 ? 3.302 59.327 18.080 1.00 60.03 265 ALA A CA 1
ATOM 1711 C C . ALA A 1 265 ? 1.832 58.969 18.311 1.00 65.12 265 ALA A C 1
ATOM 1712 O O . ALA A 1 265 ? 0.937 59.470 17.601 1.00 64.77 265 ALA A O 1
ATOM 1714 N N . LYS A 1 266 ? 1.610 58.154 19.348 1.00 68.64 266 LYS A N 1
ATOM 1715 C CA . LYS A 1 266 ? 0.366 57.360 19.530 1.00 72.78 266 LYS A CA 1
ATOM 1716 C C . LYS A 1 266 ? -0.891 58.207 19.614 1.00 67.58 266 LYS A C 1
ATOM 1717 O O . LYS A 1 266 ? -1.914 57.854 19.015 1.00 69.07 266 LYS A O 1
ATOM 1723 N N . PRO A 1 267 ? -0.821 59.321 20.326 1.00 62.40 267 PRO A N 1
ATOM 1724 C CA . PRO A 1 267 ? -1.980 60.228 20.234 1.00 58.94 267 PRO A CA 1
ATOM 1725 C C . PRO A 1 267 ? -2.332 60.605 18.842 1.00 61.28 267 PRO A C 1
ATOM 1726 O O . PRO A 1 267 ? -3.494 60.542 18.479 1.00 70.09 267 PRO A O 1
ATOM 1730 N N . THR A 1 268 ? -1.356 61.052 18.053 1.00 63.07 268 THR A N 1
ATOM 1731 C CA . THR A 1 268 ? -1.612 61.495 16.664 1.00 60.67 268 THR A CA 1
ATOM 1732 C C . THR A 1 268 ? -2.077 60.341 15.800 1.00 53.47 268 THR A C 1
ATOM 1733 O O . THR A 1 268 ? -2.914 60.513 14.956 1.00 59.21 268 THR A O 1
ATOM 1737 N N . ILE A 1 269 ? -1.501 59.170 16.038 1.00 53.11 269 ILE A N 1
ATOM 1738 C CA . ILE A 1 269 ? -1.868 57.980 15.353 1.00 52.47 269 ILE A CA 1
ATOM 1739 C C . ILE A 1 269 ? -3.315 57.653 15.626 1.00 53.36 269 ILE A C 1
ATOM 1740 O O . ILE A 1 269 ? -4.063 57.370 14.709 1.00 53.06 269 ILE A O 1
ATOM 1745 N N . LYS A 1 270 ? -3.704 57.690 16.881 1.00 55.20 270 LYS A N 1
ATOM 1746 C CA . LYS A 1 270 ? -5.087 57.402 17.267 1.00 60.76 270 LYS A CA 1
ATOM 1747 C C . LYS A 1 270 ? -6.010 58.329 16.508 1.00 61.53 270 LYS A C 1
ATOM 1748 O O . LYS A 1 270 ? -6.988 57.877 15.938 1.00 56.03 270 LYS A O 1
ATOM 1754 N N . GLY A 1 271 ? -5.673 59.609 16.468 1.00 59.08 271 GLY A N 1
ATOM 1755 C CA . GLY A 1 271 ? -6.503 60.559 15.810 1.00 57.09 271 GLY A CA 1
ATOM 1756 C C . GLY A 1 271 ? -6.566 60.208 14.341 1.00 60.36 271 GLY A C 1
ATOM 1757 O O . GLY A 1 271 ? -7.637 60.181 13.740 1.00 57.99 271 GLY A O 1
ATOM 1758 N N . MET A 1 272 ? -5.424 59.914 13.739 1.00 59.09 272 MET A N 1
ATOM 1759 C CA . MET A 1 272 ? -5.448 59.688 12.300 1.00 57.73 272 MET A CA 1
ATOM 1760 C C . MET A 1 272 ? -6.272 58.437 11.985 1.00 56.96 272 MET A C 1
ATOM 1761 O O . MET A 1 272 ? -6.956 58.406 11.001 1.00 51.98 272 MET A O 1
ATOM 1766 N N . LEU A 1 273 ? -6.186 57.397 12.793 1.00 54.94 273 LEU A N 1
ATOM 1767 C CA . LEU A 1 273 ? -6.960 56.218 12.497 1.00 55.36 273 LEU A CA 1
ATOM 1768 C C . LEU A 1 273 ? -8.443 56.503 12.678 1.00 55.81 273 LEU A C 1
ATOM 1769 O O . LEU A 1 273 ? -9.229 55.914 11.973 1.00 53.27 273 LEU A O 1
ATOM 1774 N N . GLN A 1 274 ? -8.837 57.387 13.589 1.00 57.00 274 GLN A N 1
ATOM 1775 C CA . GLN A 1 274 ? -10.286 57.637 13.777 1.00 56.58 274 GLN A CA 1
ATOM 1776 C C . GLN A 1 274 ? -10.802 58.409 12.616 1.00 55.79 274 GLN A C 1
ATOM 1777 O O . GLN A 1 274 ? -11.867 58.159 12.124 1.00 59.47 274 GLN A O 1
ATOM 1783 N N . GLU A 1 275 ? -10.018 59.363 12.189 1.00 55.63 275 GLU A N 1
ATOM 1784 C CA . GLU A 1 275 ? -10.307 60.134 11.025 1.00 56.76 275 GLU A CA 1
ATOM 1785 C C . GLU A 1 275 ? -10.509 59.269 9.845 1.00 57.52 275 GLU A C 1
ATOM 1786 O O . GLU A 1 275 ? -11.368 59.542 9.053 1.00 60.29 275 GLU A O 1
ATOM 1792 N N . LYS A 1 276 ? -9.707 58.235 9.684 1.00 58.60 276 LYS A N 1
ATOM 1793 C CA . LYS A 1 276 ? -9.856 57.367 8.513 1.00 60.33 276 LYS A CA 1
ATOM 1794 C C . LYS A 1 276 ? -11.163 56.525 8.645 1.00 61.26 276 LYS A C 1
ATOM 1795 O O . LYS A 1 276 ? -11.965 56.431 7.709 1.00 59.32 276 LYS A O 1
ATOM 1801 N N . LEU A 1 277 ? -11.376 55.933 9.815 1.00 57.99 277 LEU A N 1
ATOM 1802 C CA . LEU A 1 277 ? -12.619 55.239 10.106 1.00 59.92 277 LEU A CA 1
ATOM 1803 C C . LEU A 1 277 ? -13.812 56.110 9.851 1.00 54.94 277 LEU A C 1
ATOM 1804 O O . LEU A 1 277 ? -14.752 55.649 9.346 1.00 49.86 277 LEU A O 1
ATOM 1809 N N . PHE A 1 278 ? -13.726 57.368 10.235 1.00 52.79 278 PHE A N 1
ATOM 1810 C CA . PHE A 1 278 ? -14.783 58.326 10.067 1.00 50.59 278 PHE A CA 1
ATOM 1811 C C . PHE A 1 278 ? -15.040 58.625 8.614 1.00 52.94 278 PHE A C 1
ATOM 1812 O O . PHE A 1 278 ? -16.181 58.623 8.170 1.00 52.03 278 PHE A O 1
ATOM 1820 N N . GLN A 1 279 ? -13.990 58.865 7.858 1.00 57.98 279 GLN A N 1
ATOM 1821 C CA . GLN A 1 279 ? -14.142 59.141 6.453 1.00 54.33 279 GLN A CA 1
ATOM 1822 C C . GLN A 1 279 ? -14.686 57.905 5.783 1.00 54.13 279 GLN A C 1
ATOM 1823 O O . GLN A 1 279 ? -15.572 57.991 4.991 1.00 56.74 279 GLN A O 1
ATOM 1829 N N . GLU A 1 280 ? -14.200 56.735 6.147 1.00 50.13 280 GLU A N 1
ATOM 1830 C CA . GLU A 1 280 ? -14.705 55.526 5.543 1.00 53.00 280 GLU A CA 1
ATOM 1831 C C . GLU A 1 280 ? -16.180 55.352 5.834 1.00 55.86 280 GLU A C 1
ATOM 1832 O O . GLU A 1 280 ? -16.946 54.991 4.987 1.00 55.74 280 GLU A O 1
ATOM 1838 N N . ARG A 1 281 ? -16.562 55.601 7.063 1.00 53.74 281 ARG A N 1
ATOM 1839 C CA . ARG A 1 281 ? -17.922 55.474 7.478 1.00 55.98 281 ARG A CA 1
ATOM 1840 C C . ARG A 1 281 ? -18.853 56.395 6.708 1.00 52.31 281 ARG A C 1
ATOM 1841 O O . ARG A 1 281 ? -19.863 55.981 6.197 1.00 48.21 281 ARG A O 1
ATOM 1849 N N . MET A 1 282 ? -18.493 57.659 6.648 1.00 50.34 282 MET A N 1
ATOM 1850 C CA . MET A 1 282 ? -19.280 58.637 5.950 1.00 57.74 282 MET A CA 1
ATOM 1851 C C . MET A 1 282 ? -19.337 58.356 4.477 1.00 56.18 282 MET A C 1
ATOM 1852 O O . MET A 1 282 ? -20.368 58.457 3.875 1.00 59.14 282 MET A O 1
ATOM 1857 N N . ASN A 1 283 ? -18.228 57.959 3.894 1.00 53.58 283 ASN A N 1
ATOM 1858 C CA . ASN A 1 283 ? -18.211 57.652 2.485 1.00 55.20 283 ASN A CA 1
ATOM 1859 C C . ASN A 1 283 ? -19.138 56.517 2.204 1.00 50.51 283 ASN A C 1
ATOM 1860 O O . ASN A 1 283 ? -19.883 56.542 1.271 1.00 46.78 283 ASN A O 1
ATOM 1865 N N . GLN A 1 284 ? -19.053 55.495 3.011 1.00 48.28 284 GLN A N 1
ATOM 1866 C CA . GLN A 1 284 ? -19.900 54.376 2.845 1.00 53.45 284 GLN A CA 1
ATOM 1867 C C . GLN A 1 284 ? -21.355 54.775 2.918 1.00 56.06 284 GLN A C 1
ATOM 1868 O O . GLN A 1 284 ? -22.146 54.376 2.107 1.00 51.48 284 GLN A O 1
ATOM 1874 N N . ARG A 1 285 ? -21.701 55.610 3.872 1.00 55.49 285 ARG A N 1
ATOM 1875 C CA . ARG A 1 285 ? -23.065 55.957 3.984 1.00 53.99 285 ARG A CA 1
ATOM 1876 C C . ARG A 1 285 ? -23.518 56.856 2.796 1.00 51.14 285 ARG A C 1
ATOM 1877 O O . ARG A 1 285 ? -24.678 56.778 2.313 1.00 48.37 285 ARG A O 1
ATOM 1885 N N . ILE A 1 286 ? -22.643 57.735 2.377 1.00 46.73 286 ILE A N 1
ATOM 1886 C CA . ILE A 1 286 ? -23.019 58.663 1.387 1.00 49.20 286 ILE A CA 1
ATOM 1887 C C . ILE A 1 286 ? -23.161 57.924 0.036 1.00 48.86 286 ILE A C 1
ATOM 1888 O O . ILE A 1 286 ? -24.113 58.184 -0.704 1.00 47.30 286 ILE A O 1
ATOM 1893 N N . GLU A 1 287 ? -22.288 56.968 -0.234 1.00 48.56 287 GLU A N 1
ATOM 1894 C CA . GLU A 1 287 ? -22.417 56.182 -1.446 1.00 53.02 287 GLU A CA 1
ATOM 1895 C C . GLU A 1 287 ? -23.694 55.412 -1.501 1.00 55.19 287 GLU A C 1
ATOM 1896 O O . GLU A 1 287 ? -24.205 55.204 -2.599 1.00 55.49 287 GLU A O 1
ATOM 1902 N N . GLU A 1 288 ? -24.243 55.018 -0.342 1.00 54.05 288 GLU A N 1
ATOM 1903 C CA . GLU A 1 288 ? -25.581 54.351 -0.274 1.00 53.96 288 GLU A CA 1
ATOM 1904 C C . GLU A 1 288 ? -26.630 55.345 -0.603 1.00 50.50 288 GLU A C 1
ATOM 1905 O O . GLU A 1 288 ? -27.569 55.009 -1.249 1.00 50.62 288 GLU A O 1
ATOM 1911 N N . LEU A 1 289 ? -26.486 56.587 -0.157 1.00 48.77 289 LEU A N 1
ATOM 1912 C CA . LEU A 1 289 ? -27.515 57.589 -0.429 1.00 47.31 289 LEU A CA 1
ATOM 1913 C C . LEU A 1 289 ? -27.500 57.944 -1.921 1.00 48.69 289 LEU A C 1
ATOM 1914 O O . LEU A 1 289 ? -28.499 58.065 -2.524 1.00 48.68 289 LEU A O 1
ATOM 1919 N N . ARG A 1 290 ? -26.313 58.083 -2.467 1.00 51.36 290 ARG A N 1
ATOM 1920 C CA . ARG A 1 290 ? -26.065 58.336 -3.841 1.00 51.50 290 ARG A CA 1
ATOM 1921 C C . ARG A 1 290 ? -26.842 57.389 -4.736 1.00 53.61 290 ARG A C 1
ATOM 1922 O O . ARG A 1 290 ? -27.536 57.874 -5.603 1.00 50.48 290 ARG A O 1
ATOM 1930 N N . LYS A 1 291 ? -26.791 56.080 -4.451 1.00 53.70 291 LYS A N 1
ATOM 1931 C CA . LYS A 1 291 ? -27.602 55.102 -5.214 1.00 59.06 291 LYS A CA 1
ATOM 1932 C C . LYS A 1 291 ? -29.135 55.283 -5.312 1.00 60.13 291 LYS A C 1
ATOM 1933 O O . LYS A 1 291 ? -29.765 54.705 -6.188 1.00 62.10 291 LYS A O 1
ATOM 1939 N N . HIS A 1 292 ? -29.741 55.978 -4.382 1.00 55.94 292 HIS A N 1
ATOM 1940 C CA . HIS A 1 292 ? -31.168 56.184 -4.407 1.00 58.87 292 HIS A CA 1
ATOM 1941 C C . HIS A 1 292 ? -31.526 57.479 -4.984 1.00 56.45 292 HIS A C 1
ATOM 1942 O O . HIS A 1 292 ? -32.687 57.816 -5.015 1.00 59.68 292 HIS A O 1
ATOM 1949 N N . ALA A 1 293 ? -30.554 58.262 -5.388 1.00 54.77 293 ALA A N 1
ATOM 1950 C CA . ALA A 1 293 ? -30.890 59.529 -5.968 1.00 56.95 293 ALA A CA 1
ATOM 1951 C C . ALA A 1 293 ? -30.527 59.488 -7.459 1.00 57.11 293 ALA A C 1
ATOM 1952 O O . ALA A 1 293 ? -29.695 58.674 -7.884 1.00 55.85 293 ALA A O 1
ATOM 1954 N N . LYS A 1 294 ? -31.146 60.385 -8.215 1.00 53.81 294 LYS A N 1
ATOM 1955 C CA . LYS A 1 294 ? -30.883 60.606 -9.629 1.00 54.48 294 LYS A CA 1
ATOM 1956 C C . LYS A 1 294 ? -29.982 61.810 -9.709 1.00 50.58 294 LYS A C 1
ATOM 1957 O O . LYS A 1 294 ? -30.397 62.929 -9.428 1.00 54.79 294 LYS A O 1
ATOM 1963 N N . ILE A 1 295 ? -28.744 61.588 -10.097 1.00 50.05 295 ILE A N 1
ATOM 1964 C CA . ILE A 1 295 ? -27.755 62.639 -10.160 1.00 50.23 295 ILE A CA 1
ATOM 1965 C C . ILE A 1 295 ? -27.330 62.863 -11.584 1.00 49.38 295 ILE A C 1
ATOM 1966 O O . ILE A 1 295 ? -26.899 61.952 -12.241 1.00 49.75 295 ILE A O 1
ATOM 1971 N N . VAL A 1 296 ? -27.343 64.113 -11.986 1.00 51.97 296 VAL A N 1
ATOM 1972 C CA . VAL A 1 296 ? -27.009 64.535 -13.375 1.00 56.74 296 VAL A CA 1
ATOM 1973 C C . VAL A 1 296 ? -26.023 65.691 -13.254 1.00 53.46 296 VAL A C 1
ATOM 1974 O O . VAL A 1 296 ? -26.302 66.592 -12.527 1.00 55.62 296 VAL A O 1
ATOM 1978 N N . ILE A 1 297 ? -24.851 65.609 -13.858 1.00 51.03 297 ILE A N 1
ATOM 1979 C CA . ILE A 1 297 ? -23.998 66.767 -13.972 1.00 52.61 297 ILE A CA 1
ATOM 1980 C C . ILE A 1 297 ? -24.161 67.366 -15.335 1.00 56.83 297 ILE A C 1
ATOM 1981 O O . ILE A 1 297 ? -24.474 66.638 -16.301 1.00 55.23 297 ILE A O 1
ATOM 1986 N N . ASN A 1 298 ? -23.975 68.682 -15.423 1.00 56.16 298 ASN A N 1
ATOM 1987 C CA . ASN A 1 298 ? -24.277 69.372 -16.688 1.00 59.68 298 ASN A CA 1
ATOM 1988 C C . ASN A 1 298 ? -23.071 69.743 -17.563 1.00 60.69 298 ASN A C 1
ATOM 1989 O O . ASN A 1 298 ? -23.299 70.161 -18.639 1.00 67.66 298 ASN A O 1
ATOM 1994 N N . LYS A 1 299 ? -21.824 69.571 -17.101 1.00 59.08 299 LYS A N 1
ATOM 1995 C CA . LYS A 1 299 ? -20.627 69.647 -17.916 1.00 63.80 299 LYS A CA 1
ATOM 1996 C C . LYS A 1 299 ? -19.832 68.303 -17.804 1.00 66.70 299 LYS A C 1
ATOM 1997 O O . LYS A 1 299 ? -19.343 67.740 -18.825 1.00 63.52 299 LYS A O 1
#

InterPro domains:
  IPR000297 Peptidyl-prolyl cis-trans isomerase, PpiC-type [PF00639] (161-252)
  IPR000297 Peptidyl-prolyl cis-trans isomerase, PpiC-type [PS50198] (154-253)
  IPR023058 Peptidyl-prolyl cis-trans isomerase, PpiC-type, conserved site [PS01096] (189-212)
  IPR027304 Trigger factor/SurA domain superfamily [SSF109998] (43-180)
  IPR046357 Peptidyl-prolyl cis-trans isomerase domain superfamily [G3DSA:3.10.50.40] (157-255)
  IPR050245 Bacterial extracellular foldase PrsA [PTHR47245] (1-296)

Secondary structure (DSSP, 8-state):
-EEEEETTEEEEGGG----GGGS-HHHHHHHHHHHHHHHHHHHHHHHTT-TTSHHHHHHHHHHHHHHHHHHHHHHHHHHHHTSPPPHHHHHHHHHHHHHHHSEE-EEEEEEEEESSHHHHHHHHHHHHTS-GGGHHHHHHHHHHHH---HHHHHHTSTTEEEEEEGGGS-HHHHHHHHTSPTT-B-SS-EEETTEEEEEEEEEE---EE--HHHHHHHHHHHHHHHHHHHHHHHHHHHHHTTS------

Organism: Helicobacter pylori (strain ATCC 700392 / 26695) (NCBI:txid85962)

Solvent-accessible surface area: 17200 Å² total; per-residue (Å²): 92,99,55,24,79,14,126,57,114,81,5,44,48,99,67,50,153,161,154,30,113,91,22,54,138,140,96,31,97,76,59,36,65,103,9,41,125,79,18,96,104,91,39,102,25,118,110,98,134,88,59,61,47,103,146,65,114,64,95,84,126,58,71,135,137,92,54,117,78,97,114,88,17,113,118,28,22,83,74,6,131,162,77,151,11,55,78,130,81,10,56,72,43,19,92,72,36,64,73,66,63,8,6,96,13,54,2,56,0,28,9,0,13,2,160,66,78,104,54,0,101,98,0,10,52,46,0,60,147,41,75,134,103,116,34,61,65,36,0,55,90,10,1,30,194,32,4,83,16,98,114,6,94,134,56,88,62,0,1,54,51,32,148,10,50,28,76,118,76,57,86,100,8,2,122,21,0,13,80,24,84,63,21,39,4,10,120,97,19,19,137,32,176,164,11,39,12,0,0,12,0,46,50,70,77,91,70,71,64,77,74,38,128,108,3,55,89,69,0,99,34,67,11,16,88,113,53,32,73,81,101,26,82,118,100,68,78,61,83,118,159,156,60,183,99,100,141,149,199

Radius of gyration: 27.54 Å; Cα contacts (8 Å, |Δi|>4): 298; chains: 1; bounding box: 70×50×58 Å

B-factor: mean 63.09, std 11.71, range [30.0, 112.42]

Sequence (249 aa):
GVLATVDGRPITKSDFDMDFDKLKEKEKETLIDQAIRTALVENEAKTEKLDSTPEFKAMMEAVKKQALVEFWAKKQAEEVKKVQIPEKEMQDFYNANKDQLFVKQEAHARHILVKTEDEAKRIISEIDKQPKAKKEAKFIELANRDTIDPNSKNAQNGGDLGKFQKNQMAPDFSKAAFALTPGDDYTKTPVKTEFGYHIIYLISKDSPVTYTYEQAKPTIKGMLQEKLFQERMNQRIEELRKHAKIVINK

Foldseek 3Di:
DQPDDDVNHTDDPVLDDPDLVPDDPVSNVVVVVVSNVVVVVVVVCVVVCVCPDPVNVVVVVVVVVVVVVVVVLVVLLVVLVPDDDDPVVLVVCCVVCQQQAFKWKKFWKFKAFDAAQVVVLVLLVQLVPDPLVCNLVSLLVCRCVHGPPVVCVVVSRSRTPGMDTRNPDPRQVSVQQVVDDASDWHNGWGDDPRHTMIMHTHDMDDMDTDDSVRCRVVSVVVVSVVVSVVSVVVVVVVVVVVDDDDDDD

Nearest PDB structures (foldseek):
  6bhf-assembly1_A-2  TM=1.004E+00  e=1.550E-43  Helicobacter pylori 26695
  5ez1-assembly1_A  TM=7.027E-01  e=2.230E-36  Helicobacter pylori 26695
  3rfw-assembly1_A-2  TM=4.582E-01  e=8.998E-20  Campylobacter jejuni
  5htf-assembly1_A  TM=4.978E-01  e=2.680E-08  Listeria monocytogenes EGD-e
  3nrk-assembly1_A  TM=3.305E-01  e=7.979E-06  Leptospira interrogans serovar Copenhageni str. Fiocruz L1-130